Protein AF-A0A383C5B8-F1 (afdb_monomer_lite)

Foldseek 3Di:
DPQQDVVVVVVPAAKDWCPDPVQDPQDPVQVLQWDADPVRTIIGGQFAWDFCCRHDNDDTDIDGDHRNVVVVPPPDDPPPDDDDKDKDKDKDWDDDPLFKIKIKIWMATPDDPPQHHNKIKIKIKMWTRNDVQKIWIWMWMAMDPLRIKIKIKIWGDDPQKIKIKMKMFGNDYDPVRGPDMDIDIDIGGHDD

Sequence (192 aa):
EESVDPLIYYETYNVMPLISIDTLDISSQDSLLIVQLNDDTYLYPSGGEYKRNVIIGSSDTLFTVTDNYSALSMGGDSPFVTRQPMYLRLGFSRIWKDEAIVVADLVTGFSDRFDSSSSWKLAIGTEIIRFNNKFLRLGYAFGGLTKRSMSLGYGQKIGNLFWDFGISFNGGYTLETAKGIDIAFGLIWKKN

Radius of gyration: 26.3 Å; chains: 1; bounding box: 48×43×76 Å

Structure (mmCIF, N/CA/C/O backbone):
data_AF-A0A383C5B8-F1
#
_entry.id   AF-A0A383C5B8-F1
#
loop_
_atom_site.group_PDB
_atom_site.id
_atom_site.type_symbol
_atom_site.label_atom_id
_atom_site.label_alt_id
_atom_site.label_comp_id
_atom_site.label_asym_id
_atom_site.label_entity_id
_atom_site.label_seq_id
_atom_site.pdbx_PDB_ins_code
_atom_site.Cartn_x
_atom_site.Cartn_y
_atom_site.Cartn_z
_atom_site.occupancy
_atom_site.B_iso_or_equiv
_atom_site.auth_seq_id
_atom_site.auth_comp_id
_atom_site.auth_asym_id
_atom_site.auth_atom_id
_atom_site.pdbx_PDB_model_num
ATOM 1 N N . GLU A 1 1 ? 18.906 21.999 -40.886 1.00 40.09 1 GLU A N 1
ATOM 2 C CA . GLU A 1 1 ? 17.688 21.170 -40.847 1.00 40.09 1 GLU A CA 1
ATOM 3 C C . GLU A 1 1 ? 17.306 21.008 -39.393 1.00 40.09 1 GLU A C 1
ATOM 5 O O . GLU A 1 1 ? 18.172 20.663 -38.598 1.00 40.09 1 GLU A O 1
ATOM 10 N N . GLU A 1 2 ? 16.084 21.383 -39.023 1.00 37.47 2 GLU A N 1
ATOM 11 C CA . GLU A 1 2 ? 15.575 21.131 -37.674 1.00 37.47 2 GLU A CA 1
ATOM 12 C C . GLU A 1 2 ? 15.394 19.620 -37.515 1.00 37.47 2 GLU A C 1
ATOM 14 O O . GLU A 1 2 ? 14.725 18.989 -38.333 1.00 37.47 2 GLU A O 1
ATOM 19 N N . SER A 1 3 ? 16.034 19.027 -36.504 1.00 42.19 3 SER A N 1
ATOM 20 C CA . SER A 1 3 ? 15.783 17.636 -36.135 1.00 42.19 3 SER A CA 1
ATOM 21 C C . SER A 1 3 ? 14.340 17.547 -35.652 1.00 42.19 3 SER A C 1
ATOM 23 O O . SER A 1 3 ? 14.027 18.013 -34.554 1.00 42.19 3 SER A O 1
ATOM 25 N N . VAL A 1 4 ? 13.455 17.020 -36.494 1.00 54.00 4 VAL A N 1
ATOM 26 C CA . VAL A 1 4 ? 12.068 16.761 -36.114 1.00 54.00 4 VAL A CA 1
ATOM 27 C C . VAL A 1 4 ? 12.091 15.819 -34.916 1.00 54.00 4 VAL A C 1
ATOM 29 O O . VAL A 1 4 ? 12.777 14.797 -34.946 1.00 54.00 4 VAL A O 1
ATOM 32 N N . ASP A 1 5 ? 11.396 16.203 -33.846 1.00 57.88 5 ASP A N 1
ATOM 33 C CA . ASP A 1 5 ? 11.322 15.397 -32.635 1.00 57.88 5 ASP A CA 1
ATOM 34 C C . ASP A 1 5 ? 10.703 14.034 -32.987 1.00 57.88 5 ASP A C 1
ATOM 36 O O . ASP A 1 5 ? 9.562 14.002 -33.471 1.00 57.88 5 ASP A O 1
ATOM 40 N N . PRO A 1 6 ? 11.416 12.912 -32.766 1.00 56.12 6 PRO A N 1
ATOM 41 C CA . PRO A 1 6 ? 10.874 11.589 -33.028 1.00 56.12 6 PRO A CA 1
ATOM 42 C C . PRO A 1 6 ? 9.531 11.367 -32.319 1.00 56.12 6 PRO A C 1
ATOM 44 O O . PRO A 1 6 ? 8.710 10.638 -32.868 1.00 56.12 6 PRO A O 1
ATOM 47 N N . LEU A 1 7 ? 9.247 12.043 -31.189 1.00 58.12 7 LEU A N 1
ATOM 48 C CA . LEU A 1 7 ? 7.961 11.990 -30.469 1.00 58.12 7 LEU A CA 1
ATOM 49 C C . LEU A 1 7 ? 6.738 12.329 -31.337 1.00 58.12 7 LEU A C 1
ATOM 51 O O . LEU A 1 7 ? 5.688 11.709 -31.168 1.00 58.12 7 LEU A O 1
ATOM 55 N N . ILE A 1 8 ? 6.868 13.224 -32.321 1.00 61.91 8 ILE A N 1
ATOM 56 C CA . ILE A 1 8 ? 5.763 13.597 -33.226 1.00 61.91 8 ILE A CA 1
ATOM 57 C C . ILE A 1 8 ? 5.271 12.380 -34.029 1.00 61.91 8 ILE A C 1
ATOM 59 O O . ILE A 1 8 ? 4.086 12.269 -34.358 1.00 61.91 8 ILE A O 1
ATOM 63 N N . TYR A 1 9 ? 6.156 11.420 -34.304 1.00 61.09 9 TYR A N 1
ATOM 64 C CA . TYR A 1 9 ? 5.811 10.190 -35.011 1.00 61.09 9 TYR A CA 1
ATOM 65 C C . TYR A 1 9 ? 4.891 9.271 -34.186 1.00 61.09 9 TYR A C 1
ATOM 67 O O . TYR A 1 9 ? 3.977 8.667 -34.746 1.00 61.09 9 TYR A O 1
ATOM 75 N N . TYR A 1 10 ? 5.075 9.235 -32.860 1.00 57.34 10 TYR A N 1
ATOM 76 C CA . TYR A 1 10 ? 4.285 8.436 -31.907 1.00 57.34 10 TYR A CA 1
ATOM 77 C C . TYR A 1 10 ? 2.860 8.962 -31.772 1.00 57.34 10 TYR A C 1
ATOM 79 O O . TYR A 1 10 ? 1.931 8.192 -31.545 1.00 57.34 10 TYR A O 1
ATOM 87 N N . GLU A 1 11 ? 2.691 10.278 -31.887 1.00 59.03 11 GLU A N 1
ATOM 88 C CA . GLU A 1 11 ? 1.379 10.919 -31.808 1.00 59.03 11 GLU A CA 1
ATOM 89 C C . GLU A 1 11 ? 0.605 10.808 -33.127 1.00 59.03 11 GLU A C 1
ATOM 91 O O . GLU A 1 11 ? -0.625 10.846 -33.129 1.00 59.03 11 GLU A O 1
ATOM 96 N N . THR A 1 12 ? 1.317 10.661 -34.249 1.00 67.31 12 THR A N 1
ATOM 97 C CA . THR A 1 12 ? 0.715 10.698 -35.587 1.00 67.31 12 THR A CA 1
ATOM 98 C C . THR A 1 12 ? 0.363 9.310 -36.122 1.00 67.31 12 THR A C 1
ATOM 100 O O . THR A 1 12 ? -0.613 9.183 -36.863 1.00 67.31 12 THR A O 1
ATOM 103 N N . TYR A 1 13 ? 1.121 8.267 -35.768 1.00 70.00 13 TYR A N 1
ATOM 104 C CA . TYR A 1 13 ? 0.935 6.940 -36.350 1.00 70.00 13 TYR A CA 1
ATOM 105 C C . TYR A 1 13 ? 0.985 5.797 -35.335 1.00 70.00 13 TYR A C 1
ATOM 107 O O . TYR A 1 13 ? 1.644 5.868 -34.301 1.00 70.00 13 TYR A O 1
ATOM 115 N N . ASN A 1 14 ? 0.343 4.682 -35.692 1.00 71.12 14 ASN A N 1
ATOM 116 C CA . ASN A 1 14 ? 0.471 3.435 -34.949 1.00 71.12 14 ASN A CA 1
ATOM 117 C C . ASN A 1 14 ? 1.878 2.856 -35.149 1.00 71.12 14 ASN A C 1
ATOM 119 O O . ASN A 1 14 ? 2.331 2.634 -36.276 1.00 71.12 14 ASN A O 1
ATOM 123 N N . VAL A 1 15 ? 2.561 2.605 -34.037 1.00 71.94 15 VAL A N 1
ATOM 124 C CA . VAL A 1 15 ? 3.944 2.124 -33.991 1.00 71.94 15 VAL A CA 1
ATOM 125 C C . VAL A 1 15 ? 4.067 0.956 -33.018 1.00 71.94 15 VAL A C 1
ATOM 127 O O . VAL A 1 15 ? 3.267 0.821 -32.093 1.00 71.94 15 VAL A O 1
ATOM 130 N N . MET A 1 16 ? 5.067 0.101 -33.222 1.00 70.19 16 MET A N 1
ATOM 131 C CA . MET A 1 16 ? 5.375 -1.028 -32.344 1.00 70.19 16 MET A CA 1
ATOM 132 C C . MET A 1 16 ? 6.863 -1.068 -31.974 1.00 70.19 16 MET A C 1
ATOM 134 O O . MET A 1 16 ? 7.708 -0.687 -32.790 1.00 70.19 16 MET A O 1
ATOM 138 N N . PRO A 1 17 ? 7.205 -1.532 -30.758 1.00 71.44 17 PRO A N 1
ATOM 139 C CA . PRO A 1 17 ? 8.591 -1.693 -30.345 1.00 71.44 17 PRO A CA 1
ATOM 140 C C . PRO A 1 17 ? 9.231 -2.885 -31.058 1.00 71.44 17 PRO A C 1
ATOM 142 O O . PRO A 1 17 ? 8.699 -3.998 -31.051 1.00 71.44 17 PRO A O 1
ATOM 145 N N . LEU A 1 18 ? 10.399 -2.658 -31.652 1.00 67.94 18 LEU A N 1
ATOM 146 C CA . LEU A 1 18 ? 11.169 -3.683 -32.342 1.00 67.94 18 LEU A CA 1
ATOM 147 C C . LEU A 1 18 ? 12.008 -4.461 -31.314 1.00 67.94 18 LEU A C 1
ATOM 149 O O . LEU A 1 18 ? 13.180 -4.176 -31.093 1.00 67.94 18 LEU A O 1
ATOM 153 N N . ILE A 1 19 ? 11.381 -5.413 -30.616 1.00 58.06 19 ILE A N 1
ATOM 154 C CA . ILE A 1 19 ? 12.026 -6.161 -29.514 1.00 58.06 19 ILE A CA 1
ATOM 155 C C . ILE A 1 19 ? 12.794 -7.399 -30.020 1.00 58.06 19 ILE A C 1
ATOM 157 O O . ILE A 1 19 ? 13.625 -7.951 -29.301 1.00 58.06 19 ILE A O 1
ATOM 161 N N . SER A 1 20 ? 12.582 -7.844 -31.261 1.00 50.72 20 SER A N 1
ATOM 162 C CA . SER A 1 20 ? 13.344 -8.942 -31.872 1.00 50.72 20 SER A CA 1
ATOM 163 C C . SER A 1 20 ? 13.298 -8.840 -33.395 1.00 50.72 20 SER A C 1
ATOM 165 O O . SER A 1 20 ? 12.231 -8.928 -33.992 1.00 50.72 20 SER A O 1
ATOM 167 N N . ILE A 1 21 ? 14.463 -8.642 -34.015 1.00 49.88 21 ILE A N 1
ATOM 168 C CA . ILE A 1 21 ? 14.635 -8.568 -35.477 1.00 49.88 21 ILE A CA 1
ATOM 169 C C . ILE A 1 21 ? 14.359 -9.935 -36.135 1.00 49.88 21 ILE A C 1
ATOM 171 O O . ILE A 1 21 ? 13.981 -9.997 -37.297 1.00 49.88 21 ILE A O 1
ATOM 175 N N . ASP A 1 22 ? 14.454 -11.028 -35.372 1.00 50.22 22 ASP A N 1
ATOM 176 C CA . ASP A 1 22 ? 14.410 -12.397 -35.902 1.00 50.22 22 ASP A CA 1
ATOM 177 C C . ASP A 1 22 ? 13.040 -12.848 -36.446 1.00 50.22 22 ASP A C 1
ATOM 179 O O . ASP A 1 22 ? 12.965 -13.888 -37.096 1.00 50.22 22 ASP A O 1
ATOM 183 N N . THR A 1 23 ? 11.951 -12.110 -36.194 1.00 52.28 23 THR A N 1
ATOM 184 C CA . THR A 1 23 ? 10.592 -12.514 -36.617 1.00 52.28 23 THR A CA 1
ATOM 185 C C . THR A 1 23 ? 9.972 -11.639 -37.703 1.00 52.28 23 THR A C 1
ATOM 187 O O . THR A 1 23 ? 8.875 -11.951 -38.162 1.00 52.28 23 THR A O 1
ATOM 190 N N . LEU A 1 24 ? 10.620 -10.542 -38.104 1.00 55.81 24 LEU A N 1
ATOM 191 C CA . LEU A 1 24 ? 10.093 -9.606 -39.100 1.00 55.81 24 LEU A CA 1
ATOM 192 C C . LEU A 1 24 ? 11.095 -9.472 -40.250 1.00 55.81 24 LEU A C 1
AT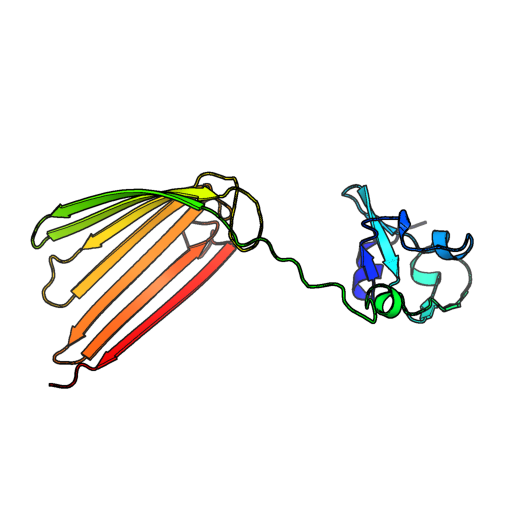OM 194 O O . LEU A 1 24 ? 12.150 -8.862 -40.088 1.00 55.81 24 LEU A O 1
ATOM 198 N N . ASP A 1 25 ? 10.751 -10.019 -41.419 1.00 58.31 25 ASP A N 1
ATOM 199 C CA . ASP A 1 25 ? 11.476 -9.763 -42.669 1.00 58.31 25 ASP A CA 1
ATOM 200 C C . ASP A 1 25 ? 11.205 -8.314 -43.110 1.00 58.31 25 ASP A C 1
ATOM 202 O O . ASP A 1 25 ? 10.272 -8.023 -43.860 1.00 58.31 25 ASP A O 1
ATOM 206 N N . ILE A 1 26 ? 12.001 -7.376 -42.594 1.00 61.94 26 ILE A N 1
ATOM 207 C CA . ILE A 1 26 ? 11.930 -5.959 -42.962 1.00 61.94 26 ILE A CA 1
ATOM 208 C C . ILE A 1 26 ? 12.660 -5.782 -44.295 1.00 61.94 26 ILE A C 1
ATOM 210 O O . ILE A 1 26 ? 13.864 -6.031 -44.396 1.00 61.94 26 ILE A O 1
ATOM 214 N N . SER A 1 27 ? 11.947 -5.335 -45.332 1.00 62.69 27 SER A N 1
ATOM 215 C CA . SER A 1 27 ? 12.573 -5.070 -46.626 1.00 62.69 27 SER A CA 1
ATOM 216 C C . SER A 1 27 ? 13.588 -3.921 -46.524 1.00 62.69 27 SER A C 1
ATOM 218 O O . SER A 1 27 ? 13.500 -3.041 -45.665 1.00 62.69 27 SER A O 1
ATOM 220 N N . SER A 1 28 ? 14.555 -3.870 -47.441 1.00 61.06 28 SER A N 1
ATOM 221 C CA . SER A 1 28 ? 15.553 -2.791 -47.490 1.00 61.06 28 SER A CA 1
ATOM 222 C C . SER A 1 28 ? 14.961 -1.396 -47.746 1.00 61.06 28 SER A C 1
ATOM 224 O O . SER A 1 28 ? 15.658 -0.406 -47.539 1.00 61.06 28 SER A O 1
ATOM 226 N N . GLN A 1 29 ? 13.700 -1.303 -48.181 1.00 60.06 29 GLN A N 1
ATOM 227 C CA . GLN A 1 29 ? 12.967 -0.038 -48.309 1.00 60.06 29 GLN A CA 1
ATOM 228 C C . GLN A 1 29 ? 12.290 0.376 -46.994 1.00 60.06 29 GLN A C 1
ATOM 230 O O . GLN A 1 29 ? 12.162 1.569 -46.724 1.00 60.06 29 GLN A O 1
ATOM 235 N N . ASP A 1 30 ? 11.919 -0.598 -46.161 1.00 61.66 30 ASP A N 1
ATOM 236 C CA . ASP A 1 30 ? 11.192 -0.398 -44.906 1.00 61.66 30 ASP A CA 1
ATOM 237 C C . ASP A 1 30 ? 12.112 -0.058 -43.727 1.00 61.66 30 ASP A C 1
ATOM 239 O O . ASP A 1 30 ? 11.683 0.576 -42.766 1.00 61.66 30 ASP A O 1
ATOM 243 N N . SER A 1 31 ? 13.400 -0.404 -43.810 1.00 65.88 31 SER A N 1
ATOM 244 C CA . SER A 1 31 ? 14.412 -0.034 -42.806 1.00 65.88 31 SER A CA 1
ATOM 245 C C . SER A 1 31 ? 14.547 1.482 -42.605 1.00 65.88 31 SER A C 1
ATOM 247 O O . SER A 1 31 ? 14.971 1.932 -41.543 1.00 65.88 31 SER A O 1
ATOM 249 N N . LEU A 1 32 ? 14.133 2.277 -43.595 1.00 65.81 32 LEU A N 1
ATOM 250 C CA . LEU A 1 32 ? 14.103 3.741 -43.542 1.00 65.81 32 LEU A CA 1
ATOM 251 C C . LEU A 1 32 ? 13.000 4.301 -42.628 1.00 65.81 32 LEU A C 1
ATOM 253 O O . LEU A 1 32 ? 13.006 5.495 -42.338 1.00 65.81 32 LEU A O 1
ATOM 257 N N . LEU A 1 33 ? 12.047 3.467 -42.201 1.00 68.44 33 LEU A N 1
ATOM 258 C CA . LEU A 1 33 ? 10.954 3.840 -41.297 1.00 68.44 33 LEU A CA 1
ATOM 259 C C . LEU A 1 33 ? 11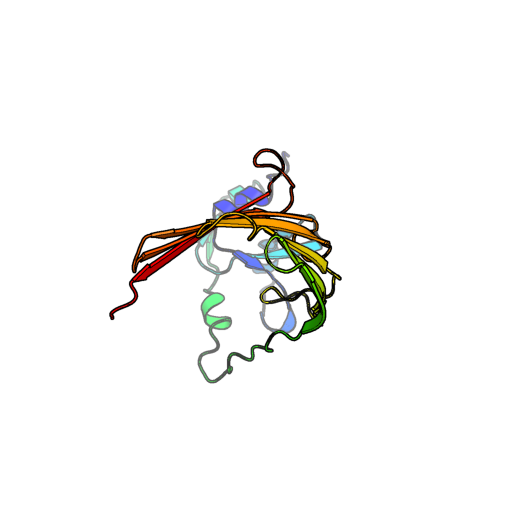.279 3.560 -39.821 1.00 68.44 33 LEU A C 1
ATOM 261 O O . LEU A 1 33 ? 10.441 3.799 -38.952 1.00 68.44 33 LEU A O 1
ATOM 265 N N . ILE A 1 34 ? 12.474 3.037 -39.535 1.00 73.56 34 ILE A N 1
ATOM 266 C CA . ILE A 1 34 ? 12.920 2.752 -38.173 1.00 73.56 34 ILE A CA 1
ATOM 267 C C . ILE A 1 34 ? 13.284 4.062 -37.474 1.00 73.56 34 ILE A C 1
ATOM 269 O O . ILE A 1 34 ? 14.111 4.833 -37.961 1.00 73.56 34 ILE A O 1
ATOM 273 N N . VAL A 1 35 ? 12.703 4.279 -36.297 1.00 71.19 35 VAL A N 1
ATOM 274 C CA . VAL A 1 35 ? 13.010 5.426 -35.439 1.00 71.19 35 VAL A CA 1
ATOM 275 C C . VAL A 1 35 ? 13.778 4.938 -34.219 1.00 71.19 35 VAL A C 1
ATOM 277 O O . VAL A 1 35 ? 13.282 4.101 -33.464 1.00 71.19 35 VAL A O 1
ATOM 280 N N . GLN A 1 36 ? 14.990 5.458 -34.026 1.00 72.62 36 GLN A N 1
ATOM 281 C CA . GLN A 1 36 ? 15.775 5.216 -32.819 1.00 72.62 36 GLN A CA 1
ATOM 282 C C . GLN A 1 36 ? 15.316 6.158 -31.700 1.00 72.62 36 GLN A C 1
ATOM 284 O O . GLN A 1 36 ? 15.183 7.365 -31.902 1.00 72.62 36 GLN A O 1
ATOM 289 N N . LEU A 1 37 ? 15.092 5.592 -30.519 1.00 70.31 37 LEU A N 1
ATOM 290 C CA . LEU A 1 37 ? 14.770 6.311 -29.295 1.00 70.31 37 LEU A CA 1
ATOM 291 C C . LEU A 1 37 ? 16.022 6.658 -28.486 1.00 70.31 37 LEU A C 1
ATOM 293 O O . LEU A 1 37 ? 17.083 6.055 -28.635 1.00 70.31 37 LEU A O 1
ATOM 297 N N . ASN A 1 38 ? 15.870 7.612 -27.566 1.00 71.31 38 ASN A N 1
ATOM 298 C CA . ASN A 1 38 ? 16.938 8.063 -26.664 1.00 71.31 38 ASN A CA 1
ATOM 299 C C . ASN A 1 38 ? 17.418 6.985 -25.671 1.00 71.31 38 ASN A C 1
ATOM 301 O O . ASN A 1 38 ? 18.425 7.186 -24.999 1.00 71.31 38 ASN A O 1
ATOM 305 N N . ASP A 1 39 ? 16.680 5.883 -25.532 1.00 70.25 39 ASP A N 1
ATOM 306 C CA . ASP A 1 39 ? 16.986 4.742 -24.663 1.00 70.25 39 ASP A CA 1
ATOM 307 C C . ASP A 1 39 ? 17.560 3.537 -25.435 1.00 70.25 39 ASP A C 1
ATOM 309 O O . ASP A 1 39 ? 17.512 2.411 -24.943 1.00 70.25 39 ASP A O 1
ATOM 313 N N . ASP A 1 40 ? 18.092 3.777 -26.641 1.00 67.94 40 ASP A N 1
ATOM 314 C CA . ASP A 1 40 ? 18.650 2.777 -27.563 1.00 67.94 40 ASP A CA 1
ATOM 315 C C . ASP A 1 40 ? 17.650 1.708 -28.040 1.00 67.94 40 ASP A C 1
ATOM 317 O O . ASP A 1 40 ? 18.039 0.676 -28.595 1.00 67.94 40 ASP A O 1
ATOM 321 N N . THR A 1 41 ? 16.348 1.950 -27.868 1.00 71.81 41 THR A N 1
ATOM 322 C CA . THR A 1 41 ? 15.297 1.113 -28.455 1.00 71.81 41 THR A CA 1
ATOM 323 C C . THR A 1 41 ? 14.886 1.616 -29.839 1.00 71.81 41 THR A C 1
ATOM 325 O O . THR A 1 41 ? 15.132 2.763 -30.215 1.00 71.81 41 THR A O 1
ATOM 328 N N . TYR A 1 42 ? 14.268 0.738 -30.630 1.00 75.25 42 TYR A N 1
ATOM 329 C CA . TYR A 1 42 ? 13.844 1.044 -31.994 1.00 75.25 42 TYR A CA 1
ATOM 330 C C . TYR A 1 42 ? 12.340 0.858 -32.131 1.00 75.25 42 TYR A C 1
ATOM 332 O O . TYR A 1 42 ? 11.781 -0.139 -31.663 1.00 75.25 42 TYR A O 1
ATOM 340 N N . LEU A 1 43 ? 11.692 1.802 -32.804 1.00 72.62 43 LEU A N 1
ATOM 341 C CA . LEU A 1 43 ? 10.299 1.696 -33.203 1.00 72.62 43 LEU A CA 1
ATOM 342 C C . LEU A 1 43 ? 10.171 1.482 -34.702 1.00 72.62 43 LEU A C 1
ATOM 344 O O . LEU A 1 43 ? 10.958 2.003 -35.492 1.00 72.62 43 LEU A O 1
ATOM 348 N N . TYR A 1 44 ? 9.125 0.750 -35.068 1.00 75.62 44 TYR A N 1
ATOM 349 C CA . TYR A 1 44 ? 8.749 0.506 -36.448 1.00 75.62 44 TYR A CA 1
ATOM 350 C C . TYR A 1 44 ? 7.231 0.691 -36.621 1.00 75.62 44 TYR A C 1
ATOM 352 O O . TYR A 1 44 ? 6.466 0.338 -35.714 1.00 75.62 44 TYR A O 1
ATOM 360 N N . PRO A 1 45 ? 6.766 1.256 -37.745 1.00 74.44 45 PRO A N 1
ATOM 361 C CA . PRO A 1 45 ? 5.343 1.383 -38.020 1.00 74.44 45 PRO A CA 1
ATOM 362 C C . PRO A 1 45 ? 4.600 0.042 -38.058 1.00 74.44 45 PRO A C 1
ATOM 364 O O . PRO A 1 45 ? 4.970 -0.888 -38.768 1.00 74.44 45 PRO A O 1
ATOM 367 N N . SER A 1 46 ? 3.519 -0.072 -37.290 1.00 70.00 46 SER A N 1
ATOM 368 C CA . SER A 1 46 ? 2.808 -1.346 -37.128 1.00 70.00 46 SER A CA 1
ATOM 369 C C . SER A 1 46 ? 1.782 -1.641 -38.228 1.00 70.00 46 SER A C 1
ATOM 371 O O . SER A 1 46 ? 1.325 -2.778 -38.321 1.00 70.00 46 SER A O 1
ATOM 373 N N . GLY A 1 47 ? 1.464 -0.672 -39.093 1.00 73.12 47 GLY A N 1
ATOM 374 C CA . GLY A 1 47 ? 0.635 -0.871 -40.284 1.00 73.12 47 GLY A CA 1
ATOM 375 C C . GLY A 1 47 ? -0.070 0.406 -40.750 1.00 73.12 47 GLY A C 1
ATOM 376 O O . GLY A 1 47 ? -0.354 1.297 -39.952 1.00 73.12 47 GLY A O 1
ATOM 377 N N . GLY A 1 48 ? -0.386 0.487 -42.046 1.00 73.75 48 GLY A N 1
ATOM 378 C CA . GLY A 1 48 ? -1.116 1.612 -42.646 1.00 73.75 48 GLY A CA 1
ATOM 379 C C . GLY A 1 48 ? -0.280 2.463 -43.606 1.00 73.75 48 GLY A C 1
ATOM 380 O O . GLY A 1 48 ? 0.761 2.028 -44.098 1.00 73.75 48 GLY A O 1
ATOM 381 N N . GLU A 1 49 ? -0.764 3.668 -43.919 1.00 73.94 49 GLU A N 1
ATOM 382 C CA . GLU A 1 49 ? -0.104 4.600 -44.843 1.00 73.94 49 GLU A CA 1
ATOM 383 C C . GLU A 1 49 ? 0.694 5.675 -44.095 1.00 73.94 49 GLU A C 1
ATOM 385 O O . GLU A 1 49 ? 0.164 6.374 -43.230 1.00 73.94 49 GLU A O 1
ATOM 390 N N . TYR A 1 50 ? 1.958 5.851 -44.478 1.00 70.25 50 TYR A N 1
ATOM 391 C CA . TYR A 1 50 ? 2.908 6.752 -43.827 1.00 70.25 50 TYR A CA 1
ATOM 392 C C . TYR A 1 50 ? 3.474 7.764 -44.821 1.00 70.25 50 TYR A C 1
ATOM 394 O O . TYR A 1 50 ? 3.856 7.416 -45.939 1.00 70.25 50 TYR A O 1
ATOM 402 N N . LYS A 1 51 ? 3.561 9.033 -44.408 1.00 64.06 51 LYS A N 1
ATOM 403 C CA . LYS A 1 51 ? 4.088 10.133 -45.232 1.00 64.06 51 LYS A CA 1
ATOM 404 C C . LYS A 1 51 ? 5.472 10.581 -44.753 1.00 64.06 51 LYS A C 1
ATOM 406 O O . LYS A 1 51 ? 5.632 11.003 -43.607 1.00 64.06 51 LYS A O 1
ATOM 411 N N . ARG A 1 52 ? 6.473 10.518 -45.645 1.00 55.59 52 ARG A N 1
ATOM 412 C CA . ARG A 1 52 ? 7.903 10.794 -45.357 1.00 55.59 52 ARG A CA 1
ATOM 413 C C . ARG A 1 52 ? 8.202 12.230 -44.905 1.00 55.59 52 ARG A C 1
ATOM 415 O O . ARG A 1 52 ? 9.195 12.463 -44.221 1.00 55.59 52 ARG A O 1
ATOM 422 N N . ASN A 1 53 ? 7.362 13.192 -45.267 1.00 58.75 53 ASN A N 1
ATOM 423 C CA . ASN A 1 53 ? 7.521 14.619 -44.967 1.00 58.75 53 ASN A CA 1
ATOM 424 C C . ASN A 1 53 ? 7.625 14.908 -43.458 1.00 58.75 53 ASN A C 1
ATOM 426 O O . ASN A 1 53 ? 8.175 15.938 -43.084 1.00 58.75 53 ASN A O 1
ATOM 430 N N . VAL A 1 54 ? 7.152 13.990 -42.608 1.00 53.09 54 VAL A N 1
ATOM 431 C CA . VAL A 1 54 ? 7.253 14.081 -41.143 1.00 53.09 54 VAL A CA 1
ATOM 432 C C . VAL A 1 54 ? 8.604 13.570 -40.611 1.00 53.09 54 VAL A C 1
ATOM 434 O O . VAL A 1 54 ? 8.975 13.917 -39.501 1.00 53.09 54 VAL A O 1
ATOM 437 N N . ILE A 1 55 ? 9.367 12.784 -41.383 1.00 53.25 55 ILE A N 1
ATOM 438 C CA . ILE A 1 55 ? 10.570 12.086 -40.887 1.00 53.25 55 ILE A CA 1
ATOM 439 C C . ILE A 1 55 ? 11.871 12.653 -41.488 1.00 53.25 55 ILE A C 1
ATOM 441 O O . ILE A 1 55 ? 12.834 12.829 -40.752 1.00 53.25 55 ILE A O 1
ATOM 445 N N . ILE A 1 56 ? 11.943 12.955 -42.800 1.00 52.31 56 ILE A N 1
ATOM 446 C CA . ILE A 1 56 ? 13.221 13.361 -43.456 1.00 52.31 56 ILE A CA 1
ATOM 447 C C . ILE A 1 56 ? 13.051 14.403 -44.591 1.00 52.31 56 ILE A C 1
ATOM 449 O O . ILE A 1 56 ? 13.767 14.393 -45.592 1.00 52.31 56 ILE A O 1
ATOM 453 N N . GLY A 1 57 ? 12.077 15.310 -44.478 1.00 49.44 57 GLY A N 1
ATOM 454 C CA . GLY A 1 57 ? 12.114 16.626 -45.145 1.00 49.44 57 GLY A CA 1
ATOM 455 C C . GLY A 1 57 ? 12.240 16.716 -46.680 1.00 49.44 57 GLY A C 1
ATOM 456 O O . GLY A 1 57 ? 12.503 17.807 -47.179 1.00 49.44 57 GLY A O 1
ATOM 457 N N . SER A 1 58 ? 12.056 15.650 -47.468 1.00 49.34 58 SER A N 1
ATOM 458 C CA . SER A 1 58 ? 12.130 15.755 -48.936 1.00 49.34 58 SER A CA 1
ATOM 459 C C . SER A 1 58 ? 11.204 14.785 -49.680 1.00 49.34 58 SER A C 1
ATOM 461 O O . SER A 1 58 ? 11.351 13.565 -49.617 1.00 49.34 58 SER A O 1
ATOM 463 N N . SER A 1 59 ? 10.276 15.389 -50.434 1.00 56.56 59 SER A N 1
ATOM 464 C CA . SER A 1 59 ? 9.258 14.814 -51.333 1.00 56.56 59 SER A CA 1
ATOM 465 C C . SER A 1 59 ? 8.279 13.795 -50.726 1.00 56.56 59 SER A C 1
ATOM 467 O O . SER A 1 59 ? 8.661 12.854 -50.033 1.00 56.56 59 SER A O 1
ATOM 469 N N . ASP A 1 60 ? 6.993 13.983 -51.033 1.00 54.31 60 ASP A N 1
ATOM 470 C CA . ASP A 1 60 ? 5.863 13.181 -50.554 1.00 54.31 60 ASP A CA 1
ATOM 471 C C . ASP A 1 60 ? 5.871 11.771 -51.164 1.00 54.31 60 ASP A C 1
ATOM 473 O O . ASP A 1 60 ? 5.111 11.452 -52.076 1.00 54.31 60 ASP A O 1
ATOM 477 N N . THR A 1 61 ? 6.737 10.896 -50.661 1.00 60.03 61 THR A N 1
ATOM 478 C CA . THR A 1 61 ? 6.593 9.452 -50.871 1.00 60.03 61 THR A CA 1
ATOM 479 C C . THR A 1 61 ? 5.682 8.885 -49.790 1.00 60.03 61 THR A C 1
ATOM 481 O O . THR A 1 61 ? 6.009 8.954 -48.600 1.00 60.03 61 THR A O 1
ATOM 484 N N . LEU A 1 62 ? 4.543 8.346 -50.223 1.00 62.88 62 LEU A N 1
ATOM 485 C CA . LEU A 1 62 ? 3.641 7.537 -49.412 1.00 62.88 62 LEU A CA 1
ATOM 486 C C . LEU A 1 62 ? 4.225 6.122 -49.303 1.00 62.88 62 LEU A C 1
ATOM 488 O O . LEU A 1 62 ? 4.542 5.512 -50.325 1.00 62.88 62 LEU A O 1
ATOM 492 N N . PHE A 1 63 ? 4.364 5.609 -48.087 1.00 67.06 63 PHE A N 1
ATOM 493 C CA . PHE A 1 63 ? 4.720 4.218 -47.831 1.00 67.06 63 PHE A CA 1
ATOM 494 C C . PHE A 1 63 ? 3.492 3.481 -47.311 1.00 67.06 63 PHE A C 1
ATOM 496 O O . PHE A 1 63 ? 2.870 3.931 -46.350 1.00 67.06 63 PHE A O 1
ATOM 503 N N . THR A 1 64 ? 3.155 2.352 -47.923 1.00 68.44 64 THR A N 1
ATOM 504 C CA . THR A 1 64 ? 2.132 1.445 -47.397 1.00 68.44 64 THR A CA 1
ATOM 505 C C . THR A 1 64 ? 2.837 0.317 -46.664 1.00 68.44 64 THR A C 1
ATOM 507 O O . THR A 1 64 ? 3.510 -0.498 -47.290 1.00 68.44 64 THR A O 1
ATOM 510 N N . VAL A 1 65 ? 2.689 0.284 -45.343 1.00 69.56 65 VAL A N 1
ATOM 511 C CA . VAL A 1 65 ? 3.228 -0.781 -44.497 1.00 69.56 65 VAL A CA 1
ATOM 512 C C . VAL A 1 65 ? 2.126 -1.805 -44.267 1.00 69.56 65 VAL A C 1
ATOM 514 O O . VAL A 1 65 ? 1.019 -1.459 -43.840 1.00 69.56 65 VAL A O 1
ATOM 517 N N . THR A 1 66 ? 2.425 -3.068 -44.566 1.00 69.44 66 THR A N 1
ATOM 518 C CA . THR A 1 66 ? 1.540 -4.199 -44.267 1.00 69.44 66 THR A CA 1
ATOM 519 C C . THR A 1 66 ? 1.225 -4.230 -42.772 1.00 69.44 66 THR A C 1
ATOM 521 O O . THR A 1 66 ? 2.076 -3.899 -41.953 1.00 69.44 66 THR A O 1
ATOM 524 N N . ASP A 1 67 ? 0.004 -4.618 -42.403 1.00 68.31 67 ASP A N 1
ATOM 525 C CA . ASP A 1 67 ? -0.385 -4.748 -40.999 1.00 68.31 67 ASP A CA 1
ATOM 526 C C . ASP A 1 67 ? 0.469 -5.817 -40.292 1.00 68.31 67 ASP A C 1
ATOM 528 O O . ASP A 1 67 ? 0.232 -7.020 -40.423 1.00 68.31 67 ASP A O 1
ATOM 532 N N . ASN A 1 68 ? 1.460 -5.370 -39.521 1.00 63.31 68 ASN A N 1
ATOM 533 C CA . ASN A 1 68 ? 2.355 -6.228 -38.751 1.00 63.31 68 ASN A CA 1
ATOM 534 C C . ASN A 1 68 ? 1.711 -6.704 -37.445 1.00 63.31 68 ASN A C 1
ATOM 536 O O . ASN A 1 68 ? 2.179 -7.686 -36.865 1.00 63.31 68 ASN A O 1
ATOM 540 N N . TYR A 1 69 ? 0.603 -6.094 -37.001 1.00 58.84 69 TYR A N 1
ATOM 541 C CA . TYR A 1 69 ? -0.197 -6.680 -35.926 1.00 58.84 69 TYR A CA 1
ATOM 542 C C . TYR A 1 69 ? -0.834 -7.988 -36.361 1.00 58.84 69 TYR A C 1
ATOM 544 O O . TYR A 1 69 ? -0.990 -8.861 -35.516 1.00 58.84 69 TYR A O 1
ATOM 552 N N . SER A 1 70 ? -1.136 -8.169 -37.649 1.00 58.56 70 SER A N 1
ATOM 553 C CA . SER A 1 70 ? -1.623 -9.455 -38.156 1.00 58.56 70 SER A CA 1
ATOM 554 C C . SER A 1 70 ? -0.562 -10.568 -38.073 1.00 58.56 70 SER A C 1
ATOM 556 O O . SER A 1 70 ? -0.894 -11.723 -37.817 1.00 58.56 70 SER A O 1
ATOM 558 N N . ALA A 1 71 ? 0.725 -10.219 -38.199 1.00 56.03 71 ALA A N 1
ATOM 559 C CA . ALA A 1 71 ? 1.849 -11.140 -38.011 1.00 56.03 71 ALA A CA 1
ATOM 560 C C . ALA A 1 71 ? 2.149 -11.407 -36.521 1.00 56.03 71 ALA A C 1
ATOM 562 O O . ALA A 1 71 ? 2.523 -12.521 -36.154 1.00 56.03 71 ALA A O 1
ATOM 563 N N . LEU A 1 72 ? 1.939 -10.410 -35.648 1.00 53.81 72 LEU A N 1
ATOM 564 C CA . LEU A 1 72 ? 1.970 -10.581 -34.187 1.00 53.81 72 LEU A CA 1
ATOM 565 C C . LEU A 1 72 ? 0.742 -11.325 -33.654 1.00 53.81 72 LEU A C 1
ATOM 567 O O . LEU A 1 72 ? 0.823 -12.000 -32.625 1.00 53.81 72 LEU A O 1
ATOM 571 N N . SER A 1 73 ? -0.399 -11.215 -34.337 1.00 55.19 73 SER A N 1
ATOM 572 C CA . SER A 1 73 ? -1.553 -12.070 -34.126 1.00 55.19 73 SER A CA 1
ATOM 573 C C . SER A 1 73 ? -1.215 -13.416 -34.738 1.00 55.19 73 SER A C 1
ATOM 575 O O . SER A 1 73 ? -1.639 -13.756 -35.837 1.00 55.19 73 SER A O 1
ATOM 577 N N . MET A 1 74 ? -0.393 -14.177 -34.023 1.00 54.75 74 MET A N 1
ATOM 578 C CA . MET A 1 74 ? -0.226 -15.594 -34.272 1.00 54.75 74 MET A CA 1
ATOM 579 C C . MET A 1 74 ? -1.622 -16.226 -34.328 1.00 54.75 74 MET A C 1
ATOM 581 O O . MET A 1 74 ? -2.252 -16.488 -33.302 1.00 54.75 74 MET A O 1
ATOM 585 N N . GLY A 1 75 ? -2.140 -16.407 -35.541 1.00 54.25 75 GLY A N 1
ATOM 586 C CA . GLY A 1 75 ? -3.301 -17.231 -35.795 1.00 54.25 75 GLY A CA 1
ATOM 587 C C . GLY A 1 75 ? -2.921 -18.655 -35.422 1.00 54.25 75 GL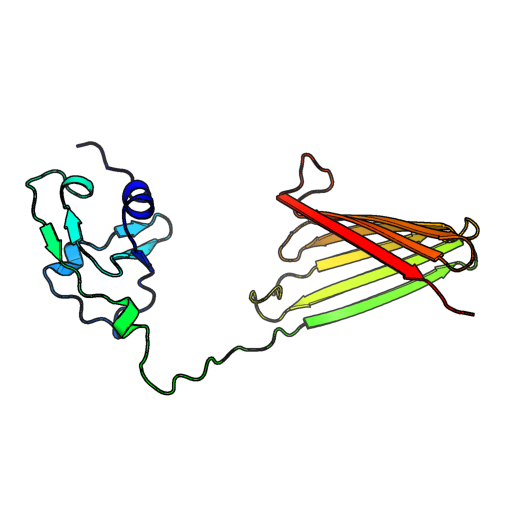Y A C 1
ATOM 588 O O . GLY A 1 75 ? -2.143 -19.289 -36.128 1.00 54.25 75 GLY A O 1
ATOM 589 N N . GLY A 1 76 ? -3.451 -19.130 -34.297 1.00 53.56 76 GLY A N 1
ATOM 590 C CA . GLY A 1 76 ? -3.251 -20.489 -33.802 1.00 53.56 76 GLY A CA 1
ATOM 591 C C . GLY A 1 76 ? -2.272 -20.575 -32.630 1.00 53.56 76 GLY A C 1
ATOM 592 O O . GLY A 1 76 ? -1.089 -20.281 -32.753 1.00 53.56 76 GLY A O 1
ATOM 593 N N . ASP A 1 77 ? -2.795 -21.027 -31.492 1.00 55.91 77 ASP A N 1
ATOM 594 C CA . ASP A 1 77 ? -2.086 -21.829 -30.490 1.00 55.91 77 ASP A CA 1
ATOM 595 C C . ASP A 1 77 ? -0.766 -21.301 -29.897 1.00 55.91 77 ASP A C 1
ATOM 597 O O . ASP A 1 77 ? 0.058 -22.097 -29.451 1.00 55.91 77 ASP A O 1
ATOM 601 N N . SER A 1 78 ? -0.568 -19.984 -29.779 1.00 55.53 78 SER A N 1
ATOM 602 C CA . SER A 1 78 ? 0.387 -19.463 -28.787 1.00 55.53 78 SER A CA 1
ATOM 603 C C . SER A 1 78 ? -0.333 -19.349 -27.444 1.00 55.53 78 SER A C 1
ATOM 605 O O . SER A 1 78 ? -1.088 -18.390 -27.245 1.00 55.53 78 SER A O 1
ATOM 607 N N . PRO A 1 79 ? -0.197 -20.315 -26.513 1.00 64.25 79 PRO A N 1
ATOM 608 C CA . PRO A 1 79 ? -0.812 -20.164 -25.208 1.00 64.25 79 PRO A CA 1
ATOM 609 C C . PRO A 1 79 ? -0.222 -18.914 -24.558 1.00 64.25 79 PRO A C 1
ATOM 611 O O . PRO A 1 79 ? 0.995 -18.757 -24.477 1.00 64.25 79 PRO A O 1
ATOM 614 N N . PHE A 1 80 ? -1.077 -18.013 -24.082 1.00 72.19 80 PHE A N 1
ATOM 615 C CA . PHE A 1 80 ? -0.632 -16.914 -23.238 1.00 72.19 80 PHE A CA 1
ATOM 616 C C . PHE A 1 80 ? 0.004 -17.505 -21.970 1.00 72.19 80 PHE A C 1
ATOM 618 O O . PHE A 1 80 ? -0.689 -17.942 -21.050 1.00 72.19 80 PHE A O 1
ATOM 625 N N . VAL A 1 81 ? 1.338 -17.568 -21.934 1.00 69.06 81 VAL A N 1
ATOM 626 C CA . VAL A 1 81 ? 2.087 -18.066 -20.778 1.00 69.06 81 VAL A CA 1
ATOM 627 C C . VAL A 1 81 ? 2.401 -16.888 -19.867 1.00 69.06 81 VAL A C 1
ATOM 629 O O . VAL A 1 81 ? 3.346 -16.135 -20.096 1.00 69.06 81 VAL A O 1
ATOM 632 N N . THR A 1 82 ? 1.622 -16.744 -18.796 1.00 73.44 82 THR A N 1
ATOM 633 C CA . THR A 1 82 ? 1.932 -15.798 -17.720 1.00 73.44 82 THR A CA 1
ATOM 634 C C . THR A 1 82 ? 2.535 -16.521 -16.525 1.00 73.44 82 THR A C 1
ATOM 636 O O . THR A 1 82 ? 2.023 -17.541 -16.062 1.00 73.44 82 THR A O 1
ATOM 639 N N . ARG A 1 83 ? 3.650 -15.997 -16.011 1.00 72.38 83 ARG A N 1
ATOM 640 C CA . ARG A 1 83 ? 4.215 -16.465 -14.744 1.00 72.38 83 ARG A CA 1
ATOM 641 C C . ARG A 1 83 ? 3.499 -15.738 -13.618 1.00 72.38 83 ARG A C 1
ATOM 643 O O . ARG A 1 83 ? 3.492 -14.509 -13.588 1.00 72.38 83 ARG A O 1
ATOM 650 N N . GLN A 1 84 ? 2.914 -16.499 -12.698 1.00 81.94 84 GLN A N 1
ATOM 651 C CA . GLN A 1 84 ? 2.288 -15.921 -11.515 1.00 81.94 84 GLN A CA 1
ATOM 652 C C . GLN A 1 84 ? 3.339 -15.175 -10.680 1.00 81.94 84 GLN A C 1
ATOM 654 O O . GLN A 1 84 ? 4.446 -15.693 -10.497 1.00 81.94 84 GLN A O 1
ATOM 659 N N . PRO A 1 85 ? 3.020 -13.971 -10.179 1.00 82.50 85 PRO A N 1
ATOM 660 C CA . PRO A 1 85 ? 3.940 -13.235 -9.333 1.00 82.50 85 PRO A CA 1
ATOM 661 C C . PRO A 1 85 ? 4.168 -14.001 -8.026 1.00 82.50 85 PRO A C 1
ATOM 663 O O . PRO A 1 85 ? 3.231 -14.501 -7.403 1.00 82.50 85 PRO A O 1
ATOM 666 N N . MET A 1 86 ? 5.428 -14.082 -7.606 1.00 87.81 86 MET A N 1
ATOM 667 C CA . MET A 1 86 ? 5.833 -14.710 -6.350 1.00 87.81 86 MET A CA 1
ATOM 668 C C . MET A 1 86 ? 6.426 -13.662 -5.414 1.00 87.81 86 MET A C 1
ATOM 670 O O . MET A 1 86 ? 7.142 -12.762 -5.857 1.00 87.81 86 MET A O 1
ATOM 674 N N . TYR A 1 87 ? 6.156 -13.814 -4.118 1.00 91.62 87 TYR A N 1
ATOM 675 C CA . TYR A 1 87 ? 6.610 -12.898 -3.076 1.00 91.62 87 TYR A CA 1
ATOM 676 C C . TYR A 1 87 ? 7.151 -13.667 -1.875 1.00 91.62 87 TYR A C 1
ATOM 678 O O . TYR A 1 87 ? 6.586 -14.683 -1.472 1.00 91.62 87 TYR A O 1
ATOM 686 N N . LEU A 1 88 ? 8.205 -13.135 -1.266 1.00 94.31 88 LEU A N 1
ATOM 687 C CA . LEU A 1 88 ? 8.619 -13.448 0.093 1.00 94.31 88 LEU A CA 1
ATOM 688 C C . LEU A 1 88 ? 8.122 -12.327 1.012 1.00 94.31 88 LEU A C 1
ATOM 690 O O . LEU A 1 88 ? 8.393 -11.152 0.762 1.00 94.31 88 LEU A O 1
ATOM 694 N N . ARG A 1 89 ? 7.404 -12.684 2.080 1.00 95.69 89 ARG A N 1
ATOM 695 C CA . ARG A 1 89 ? 6.902 -11.743 3.088 1.00 95.69 89 ARG A CA 1
ATOM 696 C C . ARG A 1 89 ? 7.224 -12.246 4.486 1.00 95.69 89 ARG A C 1
ATOM 698 O O . ARG A 1 89 ? 6.873 -13.370 4.832 1.00 95.69 89 ARG A O 1
ATOM 705 N N . LEU A 1 90 ? 7.837 -11.387 5.289 1.00 97.81 90 LEU A N 1
ATOM 706 C CA . LEU A 1 90 ? 8.059 -11.595 6.715 1.00 97.81 90 LEU A CA 1
ATOM 707 C C . LEU A 1 90 ? 7.279 -10.530 7.481 1.00 97.81 90 LEU A C 1
ATOM 709 O O . LEU A 1 90 ? 7.471 -9.345 7.223 1.00 97.81 90 LEU A O 1
ATOM 713 N N . GLY A 1 91 ? 6.407 -10.953 8.395 1.00 97.50 91 GLY A N 1
ATOM 714 C CA . GLY A 1 91 ? 5.507 -10.063 9.124 1.00 97.50 91 GLY A CA 1
ATOM 715 C C . GLY A 1 91 ? 5.644 -10.205 10.635 1.00 97.50 91 GLY A C 1
ATOM 716 O O . GLY A 1 91 ? 5.764 -11.312 11.161 1.00 97.50 91 GLY A O 1
ATOM 717 N N . PHE A 1 92 ? 5.587 -9.077 11.334 1.00 96.94 92 PHE A N 1
ATOM 718 C CA . PHE A 1 92 ? 5.560 -8.991 12.789 1.00 96.94 92 PHE A CA 1
ATOM 719 C C . PHE A 1 92 ? 4.353 -8.165 13.222 1.00 96.94 92 PHE A C 1
ATOM 721 O O . PHE A 1 92 ? 4.018 -7.161 12.597 1.00 96.94 92 PHE A O 1
ATOM 728 N N . SER A 1 93 ? 3.707 -8.557 14.318 1.00 97.25 93 SER A N 1
ATOM 729 C CA . SER A 1 93 ? 2.601 -7.790 14.886 1.00 97.25 93 SER A CA 1
ATOM 730 C C . SER A 1 93 ? 2.658 -7.757 16.406 1.00 97.25 93 SER A C 1
ATOM 732 O O . SER A 1 93 ? 3.187 -8.663 17.057 1.00 97.25 93 SER A O 1
ATOM 734 N N . ARG A 1 94 ? 2.121 -6.683 16.980 1.00 96.94 94 ARG A N 1
ATOM 735 C CA . ARG A 1 94 ? 1.930 -6.533 18.419 1.00 96.94 94 ARG A CA 1
ATOM 736 C C . ARG A 1 94 ? 0.600 -5.853 18.693 1.00 96.94 94 ARG A C 1
ATOM 738 O O . ARG A 1 94 ? 0.278 -4.834 18.091 1.00 96.94 94 ARG A O 1
ATOM 745 N N . ILE A 1 95 ? -0.139 -6.419 19.639 1.00 97.06 95 ILE A N 1
ATOM 746 C CA . ILE A 1 95 ? -1.432 -5.910 20.087 1.00 97.06 95 ILE A CA 1
ATOM 747 C C . ILE A 1 95 ? -1.250 -5.342 21.493 1.00 97.06 95 ILE A C 1
ATOM 749 O O . ILE A 1 95 ? -0.887 -6.068 22.419 1.00 97.06 95 ILE A O 1
ATOM 753 N N . TRP A 1 96 ? -1.525 -4.053 21.653 1.00 95.88 96 TRP A N 1
ATOM 754 C CA . TRP A 1 96 ? -1.755 -3.423 22.946 1.00 95.88 96 TRP A CA 1
ATOM 755 C C . TRP A 1 96 ? -3.255 -3.396 23.177 1.00 95.88 96 TRP A C 1
ATOM 757 O O . TRP A 1 96 ? -4.001 -2.710 22.474 1.00 95.88 96 TRP A O 1
ATOM 767 N N . LYS A 1 97 ? -3.691 -4.201 24.145 1.00 93.12 97 LYS A N 1
ATOM 768 C CA . LYS A 1 97 ? -5.103 -4.390 24.456 1.00 93.12 97 LYS A CA 1
ATOM 769 C C . LYS A 1 97 ? -5.785 -3.037 24.686 1.00 93.12 97 LYS A C 1
ATOM 771 O O . LYS A 1 97 ? -5.266 -2.219 25.436 1.00 93.12 97 LYS A O 1
ATOM 776 N N . ASP A 1 98 ? -6.927 -2.846 24.029 1.00 91.06 98 ASP A N 1
ATOM 777 C CA . ASP A 1 98 ? -7.780 -1.656 24.130 1.00 91.06 98 ASP A CA 1
ATOM 778 C C . ASP A 1 98 ? -7.091 -0.325 23.756 1.00 91.06 98 ASP A C 1
ATOM 780 O O . ASP A 1 98 ? -7.612 0.742 24.059 1.00 91.06 98 ASP A O 1
ATOM 784 N N . GLU A 1 99 ? -5.939 -0.360 23.077 1.00 94.62 99 GLU A N 1
ATOM 785 C CA . GLU A 1 99 ? -5.181 0.845 22.715 1.00 94.62 99 GLU A CA 1
ATOM 786 C C . GLU A 1 99 ? -4.844 0.857 21.224 1.00 94.62 99 GLU A C 1
ATOM 788 O O . GLU A 1 99 ? -5.368 1.684 20.470 1.00 94.62 99 GLU A O 1
ATOM 793 N N . ALA A 1 100 ? -3.990 -0.070 20.780 1.00 96.25 100 ALA A N 1
ATOM 794 C CA . ALA A 1 100 ? -3.495 -0.084 19.411 1.00 96.25 100 ALA A CA 1
ATOM 795 C C . ALA A 1 100 ? -2.989 -1.458 18.958 1.00 96.25 100 ALA A C 1
ATOM 797 O O . ALA A 1 100 ? -2.582 -2.299 19.757 1.00 96.25 100 ALA A O 1
ATOM 798 N N . ILE A 1 101 ? -2.942 -1.654 17.647 1.00 97.19 101 ILE A N 1
ATOM 799 C CA . ILE A 1 101 ? -2.302 -2.783 16.976 1.00 97.19 101 ILE A CA 1
ATOM 800 C C . ILE A 1 101 ? -1.217 -2.202 16.079 1.00 97.19 101 ILE A C 1
ATOM 802 O O . ILE A 1 101 ? -1.515 -1.335 15.268 1.00 97.19 101 ILE A O 1
ATOM 806 N N . VAL A 1 102 ? 0.024 -2.672 16.194 1.00 97.62 102 VAL A N 1
ATOM 807 C CA . VAL A 1 102 ? 1.104 -2.307 15.263 1.00 97.62 102 VAL A CA 1
ATOM 808 C C . VAL A 1 102 ? 1.519 -3.539 14.484 1.00 97.62 102 VAL A C 1
ATOM 810 O O . VAL A 1 102 ? 1.691 -4.619 15.053 1.00 97.62 102 VAL A O 1
ATOM 813 N N . VAL A 1 103 ? 1.692 -3.361 13.182 1.00 97.94 103 VAL A N 1
ATOM 814 C CA . VAL A 1 103 ? 2.125 -4.384 12.235 1.00 97.94 103 VAL A CA 1
ATOM 815 C C . VAL A 1 103 ? 3.313 -3.869 11.435 1.00 97.94 103 VAL A C 1
ATOM 817 O O . VAL A 1 103 ? 3.402 -2.678 11.142 1.00 97.94 103 VAL A O 1
ATOM 820 N N . ALA A 1 104 ? 4.232 -4.758 11.084 1.00 97.81 104 ALA A N 1
ATOM 821 C CA . ALA A 1 104 ? 5.334 -4.460 10.187 1.00 97.81 104 ALA A CA 1
ATOM 822 C C . ALA A 1 104 ? 5.582 -5.649 9.257 1.00 97.81 104 ALA A C 1
ATOM 824 O O . ALA A 1 104 ? 5.767 -6.764 9.737 1.00 97.81 104 ALA A O 1
ATOM 825 N N . ASP A 1 105 ? 5.632 -5.390 7.955 1.00 97.50 105 ASP A N 1
ATOM 826 C CA . ASP A 1 105 ? 5.875 -6.376 6.907 1.00 97.50 105 ASP A CA 1
ATOM 827 C C . ASP A 1 105 ? 7.115 -5.977 6.101 1.00 97.50 105 ASP A C 1
ATOM 829 O O . ASP A 1 105 ? 7.200 -4.862 5.585 1.00 97.50 105 ASP A O 1
ATOM 833 N N . LEU A 1 106 ? 8.057 -6.903 5.942 1.00 97.06 106 LEU A N 1
ATOM 834 C CA . LEU A 1 106 ? 9.146 -6.815 4.976 1.00 97.06 106 LEU A CA 1
ATOM 835 C C . LEU A 1 106 ? 8.822 -7.739 3.798 1.00 97.06 106 LEU A C 1
ATOM 837 O O . LEU A 1 106 ? 8.667 -8.949 3.973 1.00 97.06 106 LEU A O 1
ATOM 841 N N . VAL A 1 107 ? 8.700 -7.166 2.603 1.00 94.81 107 VAL A N 1
ATOM 842 C CA . VAL A 1 107 ? 8.246 -7.855 1.389 1.00 94.81 107 VAL A CA 1
ATOM 843 C C . VAL A 1 107 ? 9.272 -7.687 0.277 1.00 94.81 107 VAL A C 1
ATOM 845 O O . VAL A 1 107 ? 9.801 -6.598 0.082 1.00 94.81 107 VAL A O 1
ATOM 848 N N . THR A 1 108 ? 9.517 -8.744 -0.487 1.00 94.44 108 THR A N 1
ATOM 849 C CA . THR A 1 108 ? 10.193 -8.667 -1.785 1.00 94.44 108 THR A CA 1
ATOM 850 C C . THR A 1 108 ? 9.581 -9.677 -2.751 1.00 94.44 108 THR A C 1
ATOM 852 O O . THR A 1 108 ? 8.976 -10.665 -2.334 1.00 94.44 108 THR A O 1
ATOM 855 N N . GLY A 1 109 ? 9.688 -9.413 -4.042 1.00 90.56 109 GLY A N 1
ATOM 856 C CA . GLY A 1 109 ? 9.308 -10.299 -5.132 1.00 90.56 109 GLY A CA 1
ATOM 857 C C . GLY A 1 109 ? 10.522 -10.940 -5.796 1.00 90.56 109 GLY A C 1
ATOM 858 O O . GLY A 1 109 ? 11.671 -10.659 -5.463 1.00 90.56 109 GLY A O 1
ATOM 859 N N . PHE A 1 110 ? 10.257 -11.805 -6.771 1.00 86.69 110 PHE A N 1
ATOM 860 C CA . PHE A 1 110 ? 11.302 -12.478 -7.558 1.00 86.69 110 PHE A CA 1
ATOM 861 C C . PHE A 1 110 ? 11.366 -11.984 -9.013 1.00 86.69 110 PHE A C 1
ATOM 863 O O . PHE A 1 110 ? 12.167 -12.479 -9.802 1.00 86.69 110 PHE A O 1
ATOM 870 N N . SER A 1 111 ? 10.519 -11.018 -9.382 1.00 82.69 111 SER A N 1
ATOM 871 C CA . SER A 1 111 ? 10.455 -10.419 -10.720 1.00 82.69 111 SER A CA 1
ATOM 872 C C . SER A 1 111 ? 9.825 -9.031 -10.661 1.00 82.69 111 SER A C 1
ATOM 874 O O . SER A 1 111 ? 8.984 -8.802 -9.800 1.00 82.69 111 SER A O 1
ATOM 876 N N . ASP A 1 112 ? 10.139 -8.152 -11.611 1.00 80.00 112 ASP A N 1
ATOM 877 C CA . ASP A 1 112 ? 9.536 -6.815 -11.730 1.00 80.00 112 ASP A CA 1
ATOM 878 C C . ASP A 1 112 ? 8.375 -6.804 -12.743 1.00 80.00 112 ASP A C 1
ATOM 880 O O . ASP A 1 112 ? 8.469 -6.224 -13.825 1.00 80.00 112 ASP A O 1
ATOM 884 N N . ARG A 1 113 ? 7.294 -7.536 -12.434 1.00 74.06 113 ARG A N 1
ATOM 885 C CA . ARG A 1 113 ? 6.097 -7.696 -13.289 1.00 74.06 113 ARG A CA 1
ATOM 886 C C . ARG A 1 113 ? 4.843 -7.934 -12.444 1.00 74.06 113 ARG A C 1
ATOM 888 O O . ARG A 1 113 ? 4.931 -8.556 -11.391 1.00 74.06 113 ARG A O 1
ATOM 895 N N . PHE A 1 114 ? 3.675 -7.511 -12.936 1.00 75.19 114 PHE A N 1
ATOM 896 C CA . PHE A 1 114 ? 2.363 -7.748 -12.299 1.00 75.19 114 PHE A CA 1
ATOM 897 C C . PHE A 1 114 ? 2.309 -7.348 -10.812 1.00 75.19 114 PHE A C 1
ATOM 899 O O . PHE A 1 114 ? 1.892 -8.142 -9.971 1.00 75.19 114 PHE A O 1
ATOM 906 N N . ASP A 1 115 ? 2.781 -6.138 -10.492 1.00 71.12 115 ASP A N 1
ATOM 907 C CA . ASP A 1 115 ? 2.897 -5.600 -9.120 1.00 71.12 115 ASP A CA 1
ATOM 908 C C . ASP A 1 115 ? 3.902 -6.344 -8.208 1.00 71.12 115 ASP A C 1
ATOM 910 O O . ASP A 1 115 ? 4.111 -5.987 -7.048 1.00 71.12 115 ASP A O 1
ATOM 914 N N . SER A 1 116 ? 4.611 -7.340 -8.752 1.00 78.00 116 SER A N 1
ATOM 915 C CA . SER A 1 116 ? 5.803 -7.906 -8.127 1.00 78.00 116 SER A CA 1
ATOM 916 C C . SER A 1 116 ? 7.002 -7.017 -8.387 1.00 78.00 116 SER A C 1
ATOM 918 O O . SER A 1 116 ? 7.125 -6.421 -9.460 1.00 78.00 116 SER A O 1
ATOM 920 N N . SER A 1 117 ? 7.892 -6.934 -7.401 1.00 81.69 117 SER A N 1
ATOM 921 C CA . SER A 1 117 ? 9.183 -6.293 -7.587 1.00 81.69 117 SER A CA 1
ATOM 922 C C . SER A 1 117 ? 10.278 -6.969 -6.810 1.00 81.69 117 SER A C 1
ATOM 924 O O . SER A 1 117 ? 10.100 -7.290 -5.641 1.00 81.69 117 SER A O 1
ATOM 926 N N . SER A 1 118 ? 11.436 -7.101 -7.447 1.00 86.94 118 SER A N 1
ATOM 927 C CA . SER A 1 118 ? 12.675 -7.574 -6.829 1.00 86.94 118 SER A CA 1
ATOM 928 C C . SER A 1 118 ? 13.213 -6.622 -5.745 1.00 86.94 118 SER A C 1
ATOM 930 O O . SER A 1 118 ? 14.111 -6.975 -4.978 1.00 86.94 118 SER A O 1
ATOM 932 N N . SER A 1 119 ? 12.648 -5.413 -5.652 1.00 90.00 119 SER A N 1
ATOM 933 C CA . SER A 1 119 ? 12.993 -4.416 -4.645 1.00 90.00 119 SER A CA 1
ATOM 934 C C . SER A 1 119 ? 12.301 -4.686 -3.310 1.00 90.00 119 SER A C 1
ATOM 936 O O . SER A 1 119 ? 11.075 -4.769 -3.225 1.00 90.00 119 SER A O 1
ATOM 938 N N . TRP A 1 120 ? 13.090 -4.709 -2.237 1.00 93.69 120 TRP A N 1
ATOM 939 C CA . TRP A 1 120 ? 12.582 -4.817 -0.872 1.00 93.69 120 TRP A CA 1
ATOM 940 C C . TRP A 1 120 ? 11.687 -3.631 -0.503 1.00 93.69 120 TRP A C 1
ATOM 942 O O . TRP A 1 120 ? 12.042 -2.478 -0.749 1.00 93.69 120 TRP A O 1
ATOM 952 N N . LYS A 1 121 ? 10.551 -3.920 0.134 1.00 94.81 121 LYS A N 1
ATOM 953 C CA . LYS A 1 121 ? 9.592 -2.963 0.692 1.00 94.81 121 LYS A CA 1
ATOM 954 C C . LYS A 1 121 ? 9.395 -3.258 2.174 1.00 94.81 121 LYS A C 1
ATOM 956 O O . LYS A 1 121 ? 8.947 -4.349 2.517 1.00 94.81 121 LYS A O 1
ATOM 961 N N . LEU A 1 122 ? 9.681 -2.290 3.042 1.00 96.44 122 LEU A N 1
ATOM 962 C CA . LEU A 1 122 ? 9.240 -2.331 4.435 1.00 96.44 122 LEU A CA 1
ATOM 963 C C . LEU A 1 122 ? 7.956 -1.515 4.564 1.00 96.44 122 LEU A C 1
ATOM 965 O O . LEU A 1 122 ? 7.912 -0.363 4.139 1.00 96.44 122 LEU A O 1
ATOM 969 N N . ALA A 1 123 ? 6.926 -2.102 5.158 1.00 96.38 123 ALA A N 1
ATOM 970 C CA . ALA A 1 123 ? 5.665 -1.450 5.476 1.00 96.38 123 ALA A CA 1
ATOM 971 C C . ALA A 1 123 ? 5.399 -1.554 6.976 1.00 96.38 123 ALA A C 1
ATOM 973 O O . ALA A 1 123 ? 5.554 -2.620 7.559 1.00 96.38 123 ALA A O 1
ATOM 974 N N . ILE A 1 124 ? 4.991 -0.455 7.598 1.00 97.56 124 ILE A N 1
ATOM 975 C CA . ILE A 1 124 ? 4.616 -0.374 9.007 1.00 97.56 124 ILE A CA 1
ATOM 976 C C . ILE A 1 124 ? 3.212 0.217 9.065 1.00 97.56 124 ILE A C 1
ATOM 978 O O . ILE A 1 124 ? 2.935 1.235 8.434 1.00 97.56 124 ILE A O 1
ATOM 982 N N . GLY A 1 125 ? 2.326 -0.423 9.815 1.00 97.69 125 GLY A N 1
ATOM 983 C CA . GLY A 1 125 ? 0.956 0.019 10.026 1.00 97.69 125 GLY A CA 1
ATOM 984 C C . GLY A 1 125 ? 0.625 0.077 11.507 1.00 97.69 125 GLY A C 1
ATOM 985 O O . GLY A 1 125 ? 1.112 -0.732 12.293 1.00 97.69 125 GLY A O 1
ATOM 986 N N . THR A 1 126 ? -0.219 1.024 11.892 1.00 97.81 126 THR A N 1
ATOM 987 C CA . THR A 1 126 ? -0.831 1.069 13.217 1.00 97.81 126 THR A CA 1
ATOM 988 C C . THR A 1 126 ? -2.335 1.265 13.093 1.00 97.81 126 THR A C 1
ATOM 990 O O . THR A 1 126 ? -2.795 2.048 12.262 1.00 97.81 126 THR A O 1
ATOM 993 N N . GLU A 1 127 ? -3.096 0.552 13.914 1.00 97.69 127 GLU A N 1
ATOM 994 C CA . GLU A 1 127 ? -4.530 0.735 14.102 1.00 97.69 127 GLU A CA 1
ATOM 995 C C . GLU A 1 127 ? -4.792 1.115 15.557 1.00 97.69 127 GLU A C 1
ATOM 997 O O . GLU A 1 127 ? -4.498 0.347 16.468 1.00 97.69 127 GLU A O 1
ATOM 1002 N N . ILE A 1 128 ? -5.350 2.300 15.782 1.00 97.06 128 ILE A N 1
ATOM 1003 C CA . ILE A 1 128 ? -5.744 2.801 17.095 1.00 97.06 128 ILE A CA 1
ATOM 1004 C C . ILE A 1 128 ? -7.190 2.376 17.348 1.00 97.06 128 ILE A C 1
ATOM 1006 O O . ILE A 1 128 ? -8.105 2.819 16.649 1.00 97.06 128 ILE A O 1
ATOM 1010 N N . ILE A 1 129 ? -7.376 1.546 18.374 1.00 94.38 129 ILE A N 1
ATOM 1011 C CA . ILE A 1 129 ? -8.658 0.936 18.769 1.00 94.38 129 ILE A CA 1
ATOM 1012 C C . ILE A 1 129 ? -9.170 1.440 20.123 1.00 94.38 129 ILE A C 1
ATOM 1014 O O . ILE A 1 129 ? -10.196 0.982 20.616 1.00 94.38 129 ILE A O 1
ATOM 1018 N N . ARG A 1 130 ? -8.468 2.408 20.722 1.00 93.12 130 ARG A N 1
ATOM 1019 C CA . ARG A 1 130 ? -8.807 3.018 22.016 1.00 93.12 130 ARG A CA 1
ATOM 1020 C C . ARG A 1 130 ? -10.215 3.616 22.078 1.00 93.12 130 ARG A C 1
ATOM 1022 O O . ARG A 1 130 ? -10.815 3.726 23.145 1.00 93.12 130 ARG A O 1
ATOM 1029 N N . PHE A 1 131 ? -10.741 4.061 20.942 1.00 92.38 131 PHE A N 1
ATOM 1030 C CA . PHE A 1 131 ? -12.025 4.743 20.878 1.00 92.38 131 PHE A CA 1
ATOM 1031 C C . PHE A 1 131 ? -13.144 3.744 20.599 1.00 92.38 131 PHE A C 1
ATOM 1033 O O . PHE A 1 131 ? -13.146 3.070 19.573 1.00 92.38 131 PHE A O 1
ATOM 1040 N N . ASN A 1 132 ? -14.136 3.686 21.490 1.00 88.81 132 ASN A N 1
ATOM 1041 C CA . ASN A 1 132 ? -15.248 2.752 21.341 1.00 88.81 132 ASN A CA 1
ATOM 1042 C C . ASN A 1 132 ? -15.920 2.902 19.964 1.00 88.81 132 ASN A C 1
ATOM 1044 O O . ASN A 1 132 ? -16.333 4.000 19.578 1.00 88.81 132 ASN A O 1
ATOM 1048 N N . ASN A 1 133 ? -16.034 1.783 19.247 1.00 91.94 133 ASN A N 1
ATOM 1049 C CA . ASN A 1 133 ? -16.586 1.679 17.899 1.00 91.94 133 ASN A CA 1
ATOM 1050 C C . ASN A 1 133 ? -15.882 2.511 16.806 1.00 91.94 133 ASN A C 1
ATOM 1052 O O . ASN A 1 133 ? -16.472 2.666 15.738 1.00 91.94 133 ASN A O 1
ATOM 1056 N N . LYS A 1 134 ? -14.670 3.038 17.023 1.00 94.75 134 LYS A N 1
ATOM 1057 C CA . LYS A 1 134 ? -13.902 3.789 16.014 1.00 94.75 134 LYS A CA 1
ATOM 1058 C C . LYS A 1 134 ? -12.511 3.186 15.834 1.00 94.75 134 LYS A C 1
ATOM 1060 O O . LYS A 1 134 ? -11.872 2.800 16.807 1.00 94.75 134 LYS A O 1
ATOM 1065 N N . PHE A 1 135 ? -12.036 3.176 14.596 1.00 94.62 135 PHE A N 1
ATOM 1066 C CA . PHE A 1 135 ? -10.760 2.588 14.200 1.00 94.62 135 PHE A CA 1
ATOM 1067 C C . PHE A 1 135 ? -9.997 3.622 13.376 1.00 94.62 135 PHE A C 1
ATOM 1069 O O . PHE A 1 135 ? -10.461 4.007 12.306 1.00 94.62 135 PHE A O 1
ATOM 1076 N N . LEU A 1 136 ? -8.854 4.103 13.868 1.00 97.25 136 LEU A N 1
ATOM 1077 C CA . LEU A 1 136 ? -7.987 5.013 13.110 1.00 97.25 136 LEU A CA 1
ATOM 1078 C C . LEU A 1 136 ? -6.745 4.251 12.657 1.00 97.25 136 LEU A C 1
ATOM 1080 O O . LEU A 1 136 ? -6.042 3.691 13.491 1.00 97.25 136 LEU A O 1
ATOM 1084 N N . ARG A 1 137 ? -6.458 4.248 11.356 1.00 97.00 137 ARG A N 1
ATOM 1085 C CA . ARG A 1 137 ? -5.316 3.540 10.770 1.00 97.00 137 ARG A CA 1
ATOM 1086 C C . ARG A 1 137 ? -4.335 4.506 10.139 1.00 97.00 137 ARG A C 1
ATOM 1088 O O . ARG A 1 137 ? -4.737 5.430 9.436 1.00 97.00 137 ARG A O 1
ATOM 1095 N N . LEU A 1 138 ? -3.054 4.254 10.369 1.00 97.44 138 LEU A N 1
ATOM 1096 C CA . LEU A 1 138 ? -1.942 4.957 9.742 1.00 97.44 138 LEU A CA 1
ATOM 1097 C C . LEU A 1 138 ? -0.985 3.912 9.176 1.00 97.44 138 LEU A C 1
ATOM 1099 O O . LEU A 1 138 ? -0.648 2.950 9.865 1.00 97.44 138 LEU A O 1
ATOM 1103 N N . GLY A 1 139 ? -0.537 4.104 7.944 1.00 96.88 139 GLY A N 1
ATOM 1104 C CA . GLY A 1 139 ? 0.430 3.235 7.290 1.00 96.88 139 GLY A CA 1
ATOM 1105 C C . GLY A 1 139 ? 1.560 4.032 6.665 1.00 96.88 139 GLY A C 1
ATOM 1106 O O . GLY A 1 139 ? 1.363 5.129 6.146 1.00 96.88 139 GLY A O 1
ATOM 1107 N N . TYR A 1 140 ? 2.756 3.465 6.705 1.00 95.75 140 TYR A N 1
ATOM 1108 C CA . TYR A 1 140 ? 3.937 4.017 6.067 1.00 95.75 140 TYR A CA 1
ATOM 1109 C C . TYR A 1 140 ? 4.736 2.891 5.436 1.00 95.75 140 TYR A C 1
ATOM 1111 O O . TYR A 1 140 ? 4.969 1.866 6.073 1.00 95.75 140 TYR A O 1
ATOM 1119 N N . ALA A 1 141 ? 5.174 3.065 4.197 1.00 94.62 141 ALA A N 1
ATOM 1120 C CA . ALA A 1 141 ? 6.063 2.111 3.559 1.00 94.62 141 ALA A CA 1
ATOM 1121 C C . ALA A 1 141 ? 7.197 2.812 2.824 1.00 94.62 141 ALA A C 1
ATOM 1123 O O . ALA A 1 141 ? 7.042 3.928 2.328 1.00 94.62 141 ALA A O 1
ATOM 1124 N N . PHE A 1 142 ? 8.329 2.126 2.734 1.00 93.56 142 PHE A N 1
ATOM 1125 C CA . PHE A 1 142 ? 9.495 2.548 1.976 1.00 93.56 142 PHE A CA 1
ATOM 1126 C C . PHE A 1 142 ? 10.105 1.362 1.230 1.00 93.56 142 PHE A C 1
ATOM 1128 O O . PHE A 1 142 ? 10.006 0.215 1.663 1.00 93.56 142 PHE A O 1
ATOM 1135 N N . GLY A 1 143 ? 10.739 1.648 0.100 1.00 88.25 143 GLY A N 1
ATOM 1136 C CA . GLY A 1 143 ? 11.184 0.644 -0.858 1.00 88.25 143 GLY A CA 1
ATOM 1137 C C . GLY A 1 143 ? 10.057 0.127 -1.762 1.00 88.25 143 GLY A C 1
ATOM 1138 O O . GLY A 1 143 ? 8.977 0.717 -1.844 1.00 88.25 143 GLY A O 1
ATOM 1139 N N . GLY A 1 144 ? 10.328 -0.963 -2.478 1.00 85.06 144 GLY A N 1
ATOM 1140 C CA . GLY A 1 144 ? 9.462 -1.493 -3.536 1.00 85.06 144 GLY A CA 1
ATOM 1141 C C . GLY A 1 144 ? 9.289 -0.542 -4.730 1.00 85.06 144 GLY A C 1
ATOM 1142 O O . GLY A 1 144 ? 9.966 0.482 -4.837 1.00 85.06 144 GLY A O 1
ATOM 1143 N N . LEU A 1 145 ? 8.337 -0.859 -5.615 1.00 80.38 145 LEU A N 1
ATOM 1144 C CA . LEU A 1 145 ? 8.064 -0.105 -6.852 1.00 80.38 145 LEU A CA 1
ATOM 1145 C C . LEU A 1 145 ? 7.756 1.374 -6.606 1.00 80.38 145 LEU A C 1
ATOM 1147 O O . LEU A 1 145 ? 8.284 2.255 -7.283 1.00 80.38 145 LEU A O 1
ATOM 1151 N N . THR A 1 146 ? 6.917 1.664 -5.609 1.00 77.75 146 THR A N 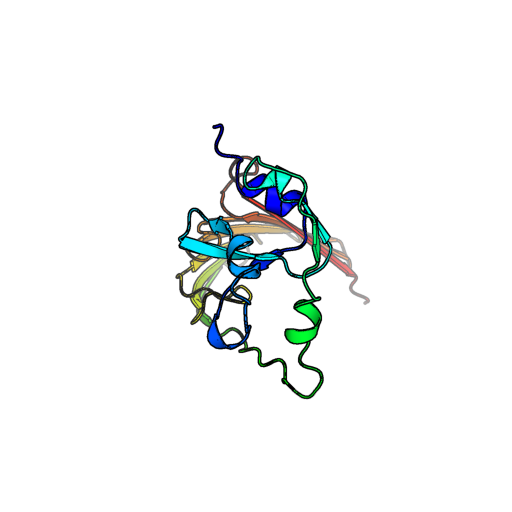1
ATOM 1152 C CA . THR A 1 146 ? 6.496 3.035 -5.298 1.00 77.75 146 THR A CA 1
ATOM 1153 C C . THR A 1 146 ? 7.568 3.829 -4.555 1.00 77.75 146 THR A C 1
ATOM 1155 O O . THR A 1 146 ? 7.426 5.044 -4.418 1.00 77.75 146 THR A O 1
ATOM 1158 N N . LYS A 1 147 ? 8.653 3.179 -4.101 1.00 84.88 147 LYS A N 1
ATOM 1159 C CA . LYS A 1 147 ? 9.759 3.696 -3.267 1.00 84.88 147 LYS A CA 1
ATOM 1160 C C . LYS A 1 147 ? 9.347 4.227 -1.894 1.00 84.88 147 LYS A C 1
ATOM 1162 O O . LYS A 1 147 ? 10.123 4.118 -0.950 1.00 84.88 147 LYS A O 1
ATOM 1167 N N . ARG A 1 148 ? 8.172 4.837 -1.777 1.00 90.88 148 ARG A N 1
ATOM 1168 C CA . ARG A 1 148 ? 7.595 5.379 -0.551 1.00 90.88 148 ARG A CA 1
ATOM 1169 C C . ARG A 1 148 ? 6.082 5.521 -0.680 1.00 90.88 148 ARG A C 1
ATOM 1171 O O . ARG A 1 148 ? 5.591 5.866 -1.756 1.00 90.88 148 ARG A O 1
ATOM 1178 N N . SER A 1 149 ? 5.357 5.286 0.405 1.00 93.31 149 SER A N 1
ATOM 1179 C CA . SER A 1 149 ? 3.916 5.533 0.466 1.00 93.31 149 SER A CA 1
ATOM 1180 C C . SER A 1 149 ? 3.447 5.817 1.888 1.00 93.31 149 SER A C 1
ATOM 1182 O O . SER A 1 149 ? 4.031 5.317 2.850 1.00 93.31 149 SER A O 1
ATOM 1184 N N . MET A 1 150 ? 2.358 6.568 2.014 1.00 95.75 150 MET A N 1
ATOM 1185 C CA . MET A 1 150 ? 1.676 6.829 3.282 1.00 95.75 150 MET A CA 1
ATOM 1186 C C . MET A 1 150 ? 0.183 6.569 3.125 1.00 95.75 150 MET A C 1
ATOM 1188 O O . MET A 1 150 ? -0.397 6.963 2.120 1.00 95.75 150 MET A O 1
ATOM 1192 N N . SER A 1 151 ? -0.449 5.953 4.118 1.00 95.94 151 SER A N 1
ATOM 1193 C CA . SER A 1 151 ? -1.888 5.712 4.114 1.00 95.94 151 SER A CA 1
ATOM 1194 C C . SER A 1 151 ? -2.553 6.131 5.416 1.00 95.94 151 SER A C 1
ATOM 1196 O O . SER A 1 151 ? -1.953 6.113 6.492 1.00 95.94 151 SER A O 1
ATOM 1198 N N . LEU A 1 152 ? -3.815 6.527 5.292 1.00 97.38 152 LEU A N 1
ATOM 1199 C CA . LEU A 1 152 ? -4.708 6.887 6.381 1.00 97.38 152 LEU A CA 1
ATOM 1200 C C . LEU A 1 152 ? -6.001 6.092 6.214 1.00 97.38 152 LEU A C 1
ATOM 1202 O O . LEU A 1 152 ? -6.472 5.899 5.095 1.00 97.38 152 LEU A O 1
ATOM 1206 N N . GLY A 1 153 ? -6.597 5.661 7.318 1.00 97.25 153 GLY A N 1
ATOM 1207 C CA . GLY A 1 153 ? -7.892 4.996 7.302 1.00 97.25 153 GLY A CA 1
ATOM 1208 C C . GLY A 1 153 ? -8.727 5.346 8.519 1.00 97.25 153 GLY A C 1
ATOM 1209 O O . GLY A 1 153 ? -8.198 5.543 9.610 1.00 97.25 153 GLY A O 1
ATOM 1210 N N . TYR A 1 154 ? -10.037 5.416 8.336 1.00 97.50 154 TYR A N 1
ATOM 1211 C CA . TYR A 1 154 ? -11.000 5.601 9.406 1.00 97.50 154 TYR A CA 1
ATOM 1212 C C . TYR A 1 154 ? -12.160 4.632 9.224 1.00 97.50 154 TYR A C 1
ATOM 1214 O O . TYR A 1 154 ? -12.802 4.612 8.177 1.00 97.50 154 TYR A O 1
ATOM 1222 N N . GLY A 1 155 ? -12.445 3.864 10.267 1.00 96.88 155 GLY A N 1
ATOM 1223 C CA . GLY A 1 155 ? -13.595 2.980 10.331 1.00 96.88 155 GLY A CA 1
ATOM 1224 C C . GLY A 1 155 ? -14.454 3.280 11.545 1.00 96.88 155 GLY A C 1
ATOM 1225 O O . GLY A 1 155 ? -13.957 3.700 12.593 1.00 96.88 155 GLY A O 1
ATOM 1226 N N . GLN A 1 156 ? -15.753 3.030 11.431 1.00 95.69 156 GLN A N 1
ATOM 1227 C CA . GLN A 1 156 ? -16.665 3.153 12.557 1.00 95.69 156 GLN A CA 1
ATOM 1228 C C . GLN A 1 156 ? -17.805 2.135 12.491 1.00 95.69 156 GLN A C 1
ATOM 1230 O O . GLN A 1 156 ? -18.355 1.829 11.432 1.00 95.69 156 GLN A O 1
ATOM 1235 N N . LYS A 1 157 ? -18.195 1.641 13.669 1.00 95.19 157 LYS A N 1
ATOM 1236 C CA . LYS A 1 157 ? -19.382 0.810 13.871 1.00 95.19 157 LYS A CA 1
ATOM 1237 C C . LYS A 1 157 ? -20.523 1.640 14.466 1.00 95.19 157 LYS A C 1
ATOM 1239 O O . LYS A 1 157 ? -20.372 2.262 15.515 1.00 95.19 157 LYS A O 1
ATOM 1244 N N . ILE A 1 158 ? -21.690 1.619 13.833 1.00 93.88 158 ILE A N 1
ATOM 1245 C CA . ILE A 1 158 ? -22.913 2.276 14.305 1.00 93.88 158 ILE A CA 1
ATOM 1246 C C . ILE A 1 158 ? -24.039 1.239 14.299 1.00 93.88 158 ILE A C 1
ATOM 1248 O O . ILE A 1 158 ? -24.621 0.932 13.260 1.00 93.88 158 ILE A O 1
ATOM 1252 N N . GLY A 1 159 ? -24.326 0.658 15.467 1.00 92.81 159 GLY A N 1
ATOM 1253 C CA . GLY A 1 159 ? -25.284 -0.444 15.592 1.00 92.81 159 GLY A CA 1
ATOM 1254 C C . GLY A 1 159 ? -24.859 -1.652 14.753 1.00 92.81 159 GLY A C 1
ATOM 1255 O O . GLY A 1 159 ? -23.827 -2.272 15.025 1.00 92.81 159 GLY A O 1
ATOM 1256 N N . ASN A 1 160 ? -25.648 -1.954 13.723 1.00 94.56 160 ASN A N 1
ATOM 1257 C CA . ASN A 1 160 ? -25.411 -3.051 12.784 1.00 94.56 160 ASN A CA 1
ATOM 1258 C C . ASN A 1 160 ? -24.622 -2.633 11.536 1.00 94.56 160 ASN A C 1
ATOM 1260 O O . ASN A 1 160 ? -24.256 -3.493 10.735 1.00 94.56 160 ASN A O 1
ATOM 1264 N N . LEU A 1 161 ? -24.356 -1.338 11.371 1.00 94.25 161 LEU A N 1
ATOM 1265 C CA . LEU A 1 161 ? -23.590 -0.804 10.258 1.00 94.25 161 LEU A CA 1
ATOM 1266 C C . LEU A 1 161 ? -22.115 -0.691 10.631 1.00 94.25 161 LEU A C 1
ATOM 1268 O O . LEU A 1 161 ? -21.766 -0.120 11.662 1.00 94.25 161 LEU A O 1
ATOM 1272 N N . PHE A 1 162 ? -21.252 -1.181 9.756 1.00 96.25 162 PHE A N 1
ATOM 1273 C CA . PHE A 1 162 ? -19.825 -0.906 9.761 1.00 96.25 162 PHE A CA 1
ATOM 1274 C C . PHE A 1 162 ? -19.496 -0.162 8.480 1.00 96.25 162 PHE A C 1
ATOM 1276 O O . PHE A 1 162 ? -19.897 -0.591 7.398 1.00 96.25 162 PHE A O 1
ATOM 1283 N N . TRP A 1 163 ? -18.769 0.936 8.598 1.00 96.62 163 TRP A N 1
ATOM 1284 C CA . TRP A 1 163 ? -18.230 1.637 7.446 1.00 96.62 163 TRP A CA 1
ATOM 1285 C C . TRP A 1 163 ? -16.749 1.912 7.653 1.00 96.62 163 TRP A C 1
ATOM 1287 O O . TRP A 1 163 ? -16.290 2.049 8.788 1.00 96.62 163 TRP A O 1
ATOM 1297 N N . ASP A 1 164 ? -16.015 1.950 6.552 1.00 96.88 164 ASP A N 1
ATOM 1298 C CA . ASP A 1 164 ? -14.571 2.126 6.521 1.00 96.88 164 ASP A CA 1
ATOM 1299 C C . ASP A 1 164 ? -14.188 2.978 5.314 1.00 96.88 164 ASP A C 1
ATOM 1301 O O . ASP A 1 164 ? -14.755 2.824 4.233 1.00 96.88 164 ASP A O 1
ATOM 1305 N N . PHE A 1 165 ? -13.245 3.888 5.498 1.00 97.69 165 PHE A N 1
ATOM 1306 C CA . PHE A 1 165 ? -12.690 4.723 4.447 1.00 97.69 165 PHE A CA 1
ATOM 1307 C C . PHE A 1 165 ? -11.171 4.723 4.564 1.00 97.69 165 PHE A C 1
ATOM 1309 O O . PHE A 1 165 ? -10.635 4.907 5.656 1.00 97.69 165 PHE A O 1
ATOM 1316 N N . GLY A 1 166 ? -10.478 4.564 3.444 1.00 97.38 166 GLY A N 1
ATOM 1317 C CA . GLY A 1 166 ? -9.026 4.584 3.364 1.00 97.38 166 GLY A CA 1
ATOM 1318 C C . GLY A 1 166 ? -8.541 5.438 2.202 1.00 97.38 166 GLY A C 1
ATOM 1319 O O . GLY A 1 166 ? -9.155 5.460 1.137 1.00 97.38 166 GLY A O 1
ATOM 1320 N N . ILE A 1 167 ? -7.416 6.115 2.404 1.00 97.06 167 ILE A N 1
ATOM 1321 C CA . ILE A 1 167 ? -6.680 6.827 1.361 1.00 97.06 167 ILE A CA 1
ATOM 1322 C C . ILE A 1 167 ? -5.193 6.486 1.460 1.00 97.06 167 ILE A C 1
ATOM 1324 O O . ILE A 1 167 ? -4.643 6.389 2.558 1.00 97.06 167 ILE A O 1
ATOM 1328 N N . SER A 1 168 ? -4.536 6.303 0.318 1.00 95.81 168 SER A N 1
ATOM 1329 C CA . SER A 1 168 ? -3.094 6.075 0.220 1.00 95.81 168 SER A CA 1
ATOM 1330 C C . SER A 1 168 ? -2.467 7.043 -0.773 1.00 95.81 168 SER A C 1
ATOM 1332 O O . SER A 1 168 ? -3.033 7.316 -1.826 1.00 95.81 168 SER A O 1
ATOM 1334 N N . PHE A 1 169 ? -1.280 7.536 -0.442 1.00 94.56 169 PHE A N 1
ATOM 1335 C CA . PHE A 1 169 ? -0.424 8.364 -1.277 1.00 94.56 169 PHE A CA 1
ATOM 1336 C C . PHE A 1 169 ? 0.779 7.524 -1.705 1.00 94.56 169 PHE A C 1
ATOM 1338 O O . PHE A 1 169 ? 1.589 7.121 -0.869 1.00 94.56 169 PHE A O 1
ATOM 1345 N N . ASN A 1 170 ? 0.908 7.255 -3.002 1.00 91.81 170 ASN A N 1
ATOM 1346 C CA . ASN A 1 170 ? 1.982 6.443 -3.573 1.00 91.81 170 ASN A CA 1
ATOM 1347 C C . ASN A 1 170 ? 3.058 7.336 -4.197 1.00 91.81 170 ASN A C 1
ATOM 1349 O O . ASN A 1 170 ? 2.751 8.325 -4.857 1.00 91.81 170 ASN A O 1
ATOM 1353 N N . GLY A 1 171 ? 4.338 7.010 -4.010 1.00 88.50 171 GLY A N 1
ATOM 1354 C CA . GLY A 1 171 ? 5.457 7.812 -4.524 1.00 88.50 171 GLY A CA 1
ATOM 1355 C C . GLY A 1 171 ? 5.767 9.080 -3.716 1.00 88.50 171 GLY A C 1
ATOM 1356 O O . GLY A 1 171 ? 6.761 9.758 -4.000 1.00 88.50 171 GLY A O 1
ATOM 1357 N N . GLY A 1 172 ? 4.987 9.364 -2.670 1.00 86.69 172 GLY A N 1
ATOM 1358 C CA . GLY A 1 172 ? 5.115 10.523 -1.785 1.00 86.69 172 GLY A CA 1
ATOM 1359 C C . GLY A 1 172 ? 4.479 10.276 -0.416 1.00 86.69 172 GLY A C 1
ATOM 1360 O O . GLY A 1 172 ? 3.925 9.208 -0.170 1.00 86.69 172 GLY A O 1
ATOM 1361 N N . TYR A 1 173 ? 4.582 11.260 0.478 1.00 83.50 173 TYR A N 1
ATOM 1362 C CA . TYR A 1 173 ? 3.992 11.205 1.829 1.00 83.50 173 TYR A CA 1
ATOM 1363 C C . TYR A 1 173 ? 2.783 12.126 1.990 1.00 83.50 173 TYR A C 1
ATOM 1365 O O . TYR A 1 173 ? 2.059 12.041 2.974 1.00 83.50 173 TYR A O 1
ATOM 1373 N N . THR A 1 174 ? 2.578 13.025 1.036 1.00 80.94 174 THR A N 1
ATOM 1374 C CA . THR A 1 174 ? 1.532 14.046 1.054 1.00 80.94 174 THR A CA 1
ATOM 1375 C C . THR A 1 174 ? 0.863 14.100 -0.307 1.00 80.94 174 THR A C 1
ATOM 1377 O O . THR A 1 174 ? 1.443 13.648 -1.293 1.00 80.94 174 THR A O 1
ATOM 1380 N N . LEU A 1 175 ? -0.318 14.714 -0.378 1.00 79.62 175 LEU A N 1
ATOM 1381 C CA . LEU A 1 175 ? -1.028 14.941 -1.638 1.00 79.62 175 LEU A CA 1
ATOM 1382 C C . LEU A 1 175 ? -0.153 15.656 -2.686 1.00 79.62 175 LEU A C 1
ATOM 1384 O O . LEU A 1 175 ? -0.182 15.294 -3.854 1.00 79.62 175 LEU A O 1
ATOM 1388 N N . GLU A 1 176 ? 0.667 16.617 -2.256 1.00 84.88 176 GLU A N 1
ATOM 1389 C CA . GLU A 1 176 ? 1.548 17.407 -3.131 1.00 84.88 176 GLU A CA 1
ATOM 1390 C C . GLU A 1 176 ? 2.758 16.624 -3.658 1.00 84.88 176 GLU A C 1
ATOM 1392 O O . GLU A 1 176 ? 3.278 16.923 -4.729 1.00 84.88 176 GLU A O 1
ATOM 1397 N N . THR A 1 177 ? 3.238 15.634 -2.899 1.00 87.25 177 THR A N 1
ATOM 1398 C CA . THR A 1 177 ? 4.425 14.840 -3.268 1.00 87.25 177 THR A CA 1
ATOM 1399 C C . THR A 1 177 ? 4.072 13.485 -3.873 1.00 87.25 177 THR A C 1
ATOM 1401 O O . THR A 1 177 ? 4.959 12.782 -4.366 1.00 87.25 177 THR A O 1
ATOM 1404 N N . ALA A 1 178 ? 2.800 13.091 -3.796 1.00 89.94 178 ALA A N 1
ATOM 1405 C CA . ALA A 1 178 ? 2.305 11.827 -4.302 1.00 89.94 178 ALA A CA 1
ATOM 1406 C C . ALA A 1 178 ? 2.346 11.797 -5.831 1.00 89.94 178 ALA A C 1
ATOM 1408 O O . ALA A 1 178 ? 1.995 12.757 -6.509 1.00 89.94 178 ALA A O 1
ATOM 1409 N N . LYS A 1 179 ? 2.742 10.648 -6.373 1.00 91.06 179 LYS A N 1
ATOM 1410 C CA . LYS A 1 179 ? 2.632 10.330 -7.800 1.00 91.06 179 LYS A CA 1
ATOM 1411 C C . LYS A 1 179 ? 1.318 9.625 -8.136 1.00 91.06 179 LYS A C 1
ATOM 1413 O O . LYS A 1 179 ? 0.961 9.539 -9.303 1.00 91.06 179 LYS A O 1
ATOM 1418 N N . GLY A 1 180 ? 0.625 9.102 -7.127 1.00 91.31 180 GLY A N 1
ATOM 1419 C CA . GLY A 1 180 ? -0.664 8.436 -7.269 1.00 91.31 180 GLY A CA 1
ATOM 1420 C C . GLY A 1 180 ? -1.431 8.414 -5.953 1.00 91.31 180 GLY A C 1
ATOM 1421 O O . GLY A 1 180 ? -0.834 8.532 -4.879 1.00 91.31 180 GLY A O 1
ATOM 1422 N N . ILE A 1 181 ? -2.750 8.273 -6.053 1.00 93.88 181 ILE A N 1
ATOM 1423 C CA . ILE A 1 181 ? -3.671 8.255 -4.918 1.00 93.88 181 ILE A CA 1
ATOM 1424 C C . ILE A 1 181 ? -4.583 7.043 -5.063 1.00 93.88 181 ILE A C 1
ATOM 1426 O O . ILE A 1 181 ? -5.236 6.898 -6.094 1.00 93.88 181 ILE A O 1
ATOM 1430 N N . ASP A 1 182 ? -4.671 6.236 -4.008 1.00 93.81 182 ASP A N 1
ATOM 1431 C CA . ASP A 1 182 ? -5.652 5.155 -3.916 1.00 93.81 182 ASP A CA 1
ATOM 1432 C C . ASP A 1 182 ? -6.725 5.532 -2.901 1.00 93.81 182 ASP A C 1
ATOM 1434 O O . ASP A 1 182 ? -6.417 6.068 -1.834 1.00 93.81 182 ASP A O 1
ATOM 1438 N N . ILE A 1 183 ? -7.981 5.223 -3.213 1.00 96.31 183 ILE A N 1
ATOM 1439 C CA . ILE A 1 183 ? -9.127 5.457 -2.332 1.00 96.31 183 ILE A CA 1
ATOM 1440 C C . ILE A 1 183 ? -9.877 4.140 -2.161 1.00 96.31 183 ILE A C 1
ATOM 1442 O O . ILE A 1 183 ? -10.159 3.444 -3.135 1.00 96.31 183 ILE A O 1
ATOM 1446 N N . ALA A 1 184 ? -10.221 3.815 -0.919 1.00 96.31 184 ALA A N 1
ATOM 1447 C CA . ALA A 1 184 ? -10.995 2.639 -0.563 1.00 96.31 184 ALA A CA 1
ATOM 1448 C C . ALA A 1 184 ? -12.185 3.035 0.314 1.00 96.31 184 ALA A C 1
ATOM 1450 O O . ALA A 1 184 ? -12.064 3.862 1.216 1.00 96.31 184 ALA A O 1
ATOM 1451 N N . PHE A 1 185 ? -13.334 2.415 0.067 1.00 97.44 185 PHE A N 1
ATOM 1452 C CA . PHE A 1 185 ? -14.520 2.558 0.901 1.00 97.44 185 PHE A CA 1
ATOM 1453 C C . PHE A 1 185 ? -15.170 1.191 1.104 1.00 97.44 185 PHE A C 1
ATOM 1455 O O . PHE A 1 185 ? -15.333 0.425 0.155 1.00 97.44 185 PHE A O 1
ATOM 1462 N N . GLY A 1 186 ? -15.540 0.891 2.345 1.00 96.44 186 GLY A N 1
ATOM 1463 C CA . GLY A 1 186 ? -16.212 -0.338 2.740 1.00 96.44 186 GLY A CA 1
ATOM 1464 C C . GLY A 1 186 ? -17.491 -0.035 3.507 1.00 96.44 186 GLY A C 1
ATOM 1465 O O . GLY A 1 186 ? -17.513 0.835 4.375 1.00 96.44 186 GLY A O 1
ATOM 1466 N N . LEU A 1 187 ? -18.553 -0.782 3.212 1.00 96.94 187 LEU A N 1
ATOM 1467 C CA . LEU A 1 187 ? -19.829 -0.701 3.915 1.00 96.94 187 LEU A CA 1
ATOM 1468 C C . LEU A 1 187 ? -20.363 -2.112 4.158 1.00 96.94 187 LEU A C 1
ATOM 1470 O O . LEU A 1 187 ? -20.541 -2.883 3.218 1.00 96.94 187 LEU A O 1
ATOM 1474 N N . ILE A 1 188 ? -20.622 -2.455 5.416 1.00 96.69 188 ILE A N 1
ATOM 1475 C CA . ILE A 1 188 ? -21.119 -3.772 5.819 1.00 96.69 188 ILE A CA 1
ATOM 1476 C C . ILE A 1 188 ? -22.318 -3.578 6.741 1.00 96.69 188 ILE A C 1
ATOM 1478 O O . ILE A 1 188 ? -22.226 -2.916 7.773 1.00 96.69 188 ILE A O 1
ATOM 1482 N N . TRP A 1 189 ? -23.439 -4.206 6.397 1.00 96.12 189 TRP A N 1
ATOM 1483 C CA . TRP A 1 189 ? -24.611 -4.289 7.263 1.00 96.12 189 TRP A CA 1
ATOM 1484 C C . TRP A 1 189 ? -24.726 -5.695 7.851 1.00 96.12 189 TRP A C 1
ATOM 1486 O O . TRP A 1 189 ? -24.923 -6.669 7.125 1.00 96.12 189 TRP A O 1
ATOM 1496 N N . LYS A 1 190 ? -24.630 -5.820 9.175 1.00 92.81 190 LYS A N 1
ATOM 1497 C CA . LYS A 1 190 ? -24.810 -7.098 9.865 1.00 92.81 190 LYS A CA 1
ATOM 1498 C C . LYS A 1 190 ? -26.296 -7.334 10.127 1.00 92.81 190 LYS A C 1
ATOM 1500 O O . LYS A 1 190 ? -26.931 -6.596 10.879 1.00 92.81 190 LYS A O 1
ATOM 1505 N N . LYS A 1 191 ? -26.863 -8.371 9.513 1.00 87.06 191 LYS A N 1
ATOM 1506 C CA . LYS A 1 191 ? -28.208 -8.836 9.867 1.00 87.06 191 LYS A CA 1
ATOM 1507 C C . LYS A 1 191 ? -28.132 -9.582 11.205 1.00 87.06 191 LYS A C 1
ATOM 1509 O O . LYS A 1 191 ? -27.202 -10.366 11.400 1.00 87.06 191 LYS A O 1
ATOM 1514 N N . ASN A 1 192 ? -29.054 -9.267 12.113 1.00 72.75 192 ASN A N 1
ATOM 1515 C CA . ASN A 1 192 ? -29.237 -10.007 13.365 1.00 72.75 192 ASN A CA 1
ATOM 1516 C C . ASN A 1 192 ? -29.892 -11.359 13.098 1.00 72.75 192 ASN A C 1
ATOM 1518 O O . ASN A 1 192 ? -30.714 -11.422 12.152 1.00 72.75 192 ASN A O 1
#

Secondary structure (DSSP, 8-state):
-----THHHHHHS-EEE---GGG----TTGGGG-EE-TTS-EEEE-SEEEEGGGTSSSS--EEEE--HHHHHS-SS-----PPPP-EEEEEEEEEETTTEEEEEEEEEESSSSTT--SS-EEEEEEEE--STTEEEEEEEEEESTTSEEEEEEEEEEETTEEEEEEEEEESSSSTTT-SEEEEEEEEEE---

pLDDT: mean 79.23, std 16.59, range [37.47, 97.94]

Organism: NCBI:txid408172

=== Feature glossary ===
Feature key, reading from the visual/contextual features back to the raw sequence:

Rendered structure images. Six rendered views show the 3D structure from the faces of a cube — i.e. along ±x, ±y, ±z. Rendering representation is drawn randomly per protein from cartoon (secondary-structure ribbons), sticks (backbone bonds), or molecular surface; coloring is either N→C rainbow (blue at the N-terminus through red at the C-terminus) or one color per chain.

Contact-map, Ramachandran, and PAE plots. The contact map is a binary N×N matrix image: pixel (i, j) is dark where Cα_i and Cα_j are within 8 Å and |i−j|>4. Because the |i−j|>4 filter removes local helical contacts, off-diagonal stripes parallel to the main diagonal indicate parallel β-sheets; stripes perpendicular to it indicate antiparallel β-sheets. The Ramachandran plot scatters every residue's (φ, ψ) pair against the sterically allowed regions. The PAE heatmap renders the predicted-aligned-error matrix.

InterPro / GO / CATH / organism. Database cross-references. InterPro integrates a dozen domain/family signature databases into unified entries with residue-range hits. GO terms attach function/process/location labels with evidence codes. CATH codes position the fold in a four-level structural taxonomy. Organism is the NCBI-taxonomy species name.

Nearest PDB structures. The Foldseek neighbor list gives the closest experimentally determined structures in the PDB, ranked by structural alignment. TM-score near 1 means near-identical fold; near 0.3 means only rough topology match. This is how one finds what a novel AlphaFold prediction most resembles in the solved-structure universe.

Predicted aligned error. PAE(i, j) answers: if I align the predicted and true structures on residue i, how far off (in Å) do I expect residue j to be? A block-diagonal PAE matrix with low values on the blocks and high values off-diagonal is the signature of a multi-domain protein with confidently predicted domains but uncertain inter-domain orientation.

Solvent-accessible surface area. Accessible surface area quantifies burial. A residue with SASA near zero is packed into the hydrophobic core; one with SASA >100 Å² sits on the surface. Computed here via the Shrake–Rupley numerical algorithm with a 1.4 Å probe.

B-factor. B-factor (Debye–Waller factor) reflects atomic displacement in the crystal lattice. It is an experimental observable (units Å²), not a prediction; low values mean the atom is pinned down, high values mean it moves or is heterogeneous across the crystal.

pLDDT. For AlphaFold models, the B-factor field carries pLDDT — the model's own estimate of local accuracy on a 0–100 scale. Regions with pLDDT<50 should be treated as essentially unmodeled; they often correspond to intrinsically disordered segments.

Backbone torsions (φ/ψ). φ (phi) and ψ (psi) are the two rotatable backbone dihedrals per residue: φ is the C(i-1)–N–Cα–C torsion, ψ is the N–Cα–C–N(i+1) torsion, both in degrees on (−180°, 180°]. α-helical residues cluster near (−60°, −45°); β-strand residues near (−120°, +130°). A Ramachandran plot is simply a scatter of (φ, ψ) for every residue.

Radius of gyration, Cα contacts, bounding box. Radius of gyration (Rg) is the root-mean-square distance of Cα atoms from their centroid — a single number for overall size and compactness. A globular domain of N residues has Rg ≈ 2.2·N^0.38 Å; an extended or disordered chain has a much larger Rg. The Cα contact count is the number of residue pairs whose Cα atoms are with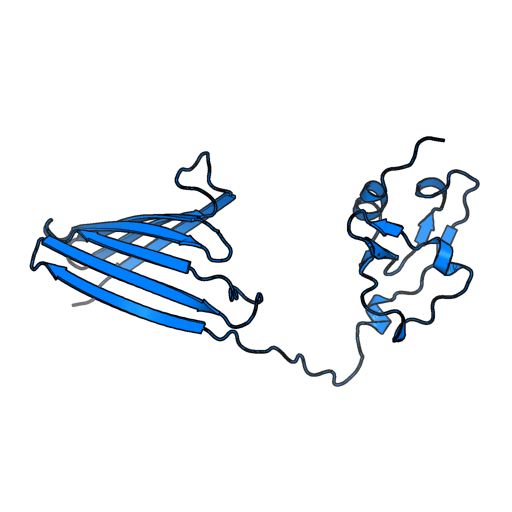in 8 Å and are more than four positions apart in sequence — a standard proxy for tertiary packing density. The bounding box is the smallest axis-aligned box enclosing all Cα atoms.

Secondary structure (3-state, P-SEA). Three-state secondary structure (P-SEA) collapses the eight DSSP classes into helix (a), strand (b), and coil (c). P-SEA assigns these from Cα geometry alone — distances and angles — without requiring backbone oxygens, so it works on any Cα trace.

Secondary structure (8-state, DSSP). DSSP 8-state secondary structure assigns each residue one of H (α-helix), G (3₁₀-helix), I (π-helix), E (extended β-strand), B (isolated β-bridge), T (hydrogen-bonded turn), S (bend), or '-' (coil). The assignment is computed from backbone hydrogen-bond geometry via the Kabsch–Sander algorithm.

Foldseek 3Di. A 3Di character summarizes, for each residue, the relative orientation of the Cα frame of its nearest spatial neighbor. Because it encodes fold topology rather than chemistry, 3Di alignments detect remote structural similarity that sequence alignment misses.

mmCIF coordinates. The mmCIF block holds the 3D Cartesian coordinates of each backbone atom (N, Cα, C, O) in ångströms. mmCIF is t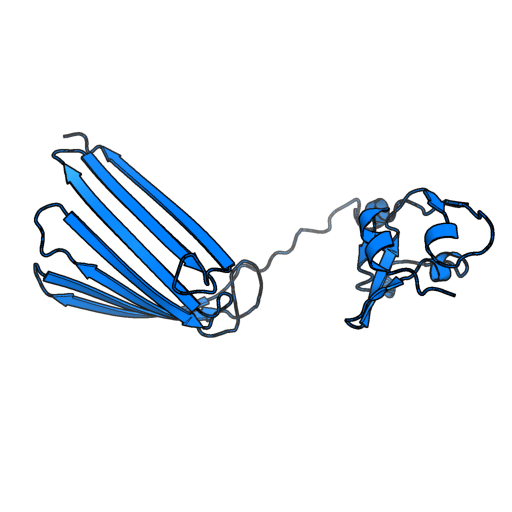he PDB's canonical archive format — a tagged-loop text representation of the atomic model.

Sequence. Sequence gives the chain of amino acids in standard one-letter code (A=alanine, C=cysteine, …, Y=tyrosine), read N→C. It is the only feature that is directly encoded by the gene; all structural features are derived from the folded form of this sequence.